Protein AF-A0A2J7VYP9-F1 (afdb_monomer_lite)

Secondary structure (DSSP, 8-state):
-PPPPEEEEEEEE-TT--TT-EEEEEE-HHHHHHHHHHHHTS----TTTTTSS----EEEEE-TTPEEE-SSSSS--EEEEEEEEETTSEEEEEEEETTT--EEEEPPEEHHHHHHHHHHSPTT--EEEETTEEGGGS-TTSHHHHHHHHHHHHHHTSPPPPPPGGGG------------PPP---

Sequence (186 aa):
MSRPARHVVMQVVKRSGGATHHVEFTMDDNFAERLRQLRSLVPPLTALNRQRDLVIDKVRVRLPTAVWRLGGEAEAEVDGSCIVIAAEGFFNCGGKDRKTKEKLVTYTFPIGRLIELHSERPAGETFYIRDGVFTNDEPANSAAGRWVASLHEMEETRPPESPSDFDTLQGVPLRTEQGALPASLN

Structure (mmCIF, N/CA/C/O backbone):
data_AF-A0A2J7VYP9-F1
#
_entry.id   AF-A0A2J7VYP9-F1
#
loop_
_atom_site.group_PDB
_atom_site.id
_atom_site.type_symbol
_atom_site.label_atom_id
_atom_site.label_alt_id
_atom_site.label_comp_id
_atom_site.label_asym_id
_atom_site.label_entity_id
_atom_site.label_seq_id
_atom_site.pdbx_PDB_ins_code
_atom_site.Cartn_x
_atom_site.Cartn_y
_atom_site.Cartn_z
_atom_site.occupancy
_atom_site.B_iso_or_equiv
_atom_site.auth_seq_id
_atom_site.auth_comp_id
_atom_site.auth_asym_id
_atom_site.auth_atom_id
_atom_site.pdbx_PDB_model_num
ATOM 1 N N . MET A 1 1 ? -9.020 18.990 -13.352 1.00 54.50 1 MET A N 1
ATOM 2 C CA . MET A 1 1 ? -8.420 17.882 -14.125 1.00 54.50 1 MET A CA 1
ATOM 3 C C . MET A 1 1 ? -7.879 16.880 -13.121 1.00 54.50 1 MET A C 1
ATOM 5 O O . MET A 1 1 ? -7.176 17.312 -12.216 1.00 54.50 1 MET A O 1
ATOM 9 N N . SER A 1 2 ? -8.275 15.608 -13.206 1.00 65.81 2 SER A N 1
ATOM 10 C CA . SER A 1 2 ? -7.749 14.545 -12.338 1.00 65.81 2 SER A CA 1
ATOM 11 C C . SER A 1 2 ? -6.279 14.298 -12.657 1.00 65.81 2 SER A C 1
ATOM 13 O O . SER A 1 2 ? -5.898 14.313 -13.831 1.00 65.81 2 SER A O 1
ATOM 15 N N . ARG A 1 3 ? -5.447 14.085 -11.637 1.00 74.50 3 ARG A N 1
ATOM 16 C CA . ARG A 1 3 ? -4.042 13.728 -11.867 1.00 74.50 3 ARG A CA 1
ATOM 17 C C . ARG A 1 3 ? -3.954 12.341 -12.529 1.00 74.50 3 ARG A C 1
ATOM 19 O O . ARG A 1 3 ? -4.782 11.485 -12.213 1.00 74.50 3 ARG A O 1
ATOM 26 N N . PRO A 1 4 ? -2.974 12.099 -13.422 1.00 81.25 4 PRO A N 1
ATOM 27 C CA . PRO A 1 4 ? -2.671 10.759 -13.908 1.00 81.25 4 PRO A CA 1
ATOM 28 C C . PRO A 1 4 ? -2.476 9.792 -12.744 1.00 81.25 4 PRO A C 1
ATOM 30 O O . PRO A 1 4 ? -1.840 10.134 -11.741 1.00 81.25 4 PRO A O 1
ATOM 33 N N . ALA A 1 5 ? -3.045 8.602 -12.887 1.00 88.69 5 ALA A N 1
ATOM 34 C CA . ALA A 1 5 ? -2.988 7.591 -11.853 1.00 88.69 5 ALA A CA 1
ATOM 35 C C . ALA A 1 5 ? -1.547 7.087 -11.668 1.00 88.69 5 ALA A C 1
ATOM 37 O O . ALA A 1 5 ? -0.757 7.061 -12.612 1.00 88.69 5 ALA A O 1
ATOM 38 N N . ARG A 1 6 ? -1.197 6.729 -10.436 1.00 93.12 6 ARG A N 1
ATOM 39 C CA . ARG A 1 6 ? 0.137 6.251 -10.062 1.00 93.12 6 ARG A CA 1
ATOM 40 C C . ARG A 1 6 ? 0.098 4.768 -9.771 1.00 93.12 6 ARG A C 1
ATOM 42 O O . ARG A 1 6 ? -0.884 4.282 -9.220 1.00 93.12 6 ARG A O 1
ATOM 49 N N . HIS A 1 7 ? 1.168 4.062 -10.096 1.00 95.44 7 HIS A N 1
ATOM 50 C CA . HIS A 1 7 ? 1.318 2.668 -9.700 1.00 95.44 7 HIS A CA 1
ATOM 51 C C . HIS A 1 7 ? 1.979 2.610 -8.327 1.00 95.44 7 HIS A C 1
ATOM 53 O O . HIS A 1 7 ? 2.945 3.321 -8.075 1.00 95.44 7 HIS A O 1
ATOM 59 N N . VAL A 1 8 ? 1.456 1.791 -7.425 1.00 96.94 8 VAL A N 1
ATOM 60 C CA . VAL A 1 8 ? 2.045 1.537 -6.110 1.00 96.94 8 VAL A CA 1
ATOM 61 C C . VAL A 1 8 ? 2.445 0.075 -6.060 1.00 96.94 8 VAL A C 1
ATOM 63 O O . VAL A 1 8 ? 1.601 -0.794 -6.258 1.00 96.94 8 VAL A O 1
ATOM 66 N N . VAL A 1 9 ? 3.718 -0.183 -5.778 1.00 96.56 9 VAL A N 1
ATOM 67 C CA . VAL A 1 9 ? 4.318 -1.513 -5.699 1.00 96.56 9 VAL A CA 1
ATOM 68 C C . VAL A 1 9 ? 4.810 -1.730 -4.276 1.00 96.56 9 VAL A C 1
ATOM 70 O O . VAL A 1 9 ? 5.746 -1.073 -3.821 1.00 96.56 9 VAL A O 1
ATOM 73 N N . MET A 1 10 ? 4.169 -2.644 -3.550 1.00 96.31 10 MET A N 1
ATOM 74 C CA . MET A 1 10 ? 4.504 -2.936 -2.157 1.00 96.31 10 MET A CA 1
ATOM 75 C C . MET A 1 10 ? 5.050 -4.346 -2.005 1.00 96.31 10 MET A C 1
ATOM 77 O O . MET A 1 10 ? 4.414 -5.310 -2.426 1.00 96.31 10 MET A O 1
ATOM 81 N N . GLN A 1 11 ? 6.184 -4.481 -1.324 1.00 94.69 11 GLN A N 1
ATOM 82 C CA . GLN A 1 11 ? 6.766 -5.779 -1.006 1.00 94.69 11 GLN A CA 1
ATOM 83 C C . GLN A 1 11 ? 5.815 -6.632 -0.154 1.00 94.69 11 GLN A C 1
ATOM 85 O O . GLN A 1 11 ? 5.315 -6.199 0.890 1.00 94.69 11 GLN A O 1
ATOM 90 N N . VAL A 1 12 ? 5.615 -7.877 -0.581 1.00 94.06 12 VAL A N 1
ATOM 91 C CA . VAL A 1 12 ? 4.839 -8.893 0.130 1.00 94.06 12 VAL A CA 1
ATOM 92 C C . VAL A 1 12 ? 5.784 -9.788 0.919 1.00 94.06 12 VAL A C 1
ATOM 94 O O . VAL A 1 12 ? 6.728 -10.366 0.389 1.00 94.06 12 VAL A O 1
ATOM 97 N N . VAL A 1 13 ? 5.489 -9.944 2.203 1.00 87.62 13 VAL A N 1
ATOM 98 C CA . VAL A 1 13 ? 6.203 -10.824 3.119 1.00 87.62 13 VAL A CA 1
ATOM 99 C C . VAL A 1 13 ? 5.536 -12.195 3.099 1.00 87.62 13 VAL A C 1
ATOM 101 O O . VAL A 1 13 ? 4.385 -12.346 3.518 1.00 87.62 13 VAL A O 1
ATOM 104 N N . LYS A 1 14 ? 6.275 -13.203 2.635 1.00 81.06 14 LYS A N 1
ATOM 105 C CA . LYS A 1 14 ? 5.926 -14.623 2.772 1.00 81.06 14 LYS A CA 1
ATOM 106 C C . LYS A 1 14 ? 6.816 -15.279 3.825 1.00 81.06 14 LYS A C 1
ATOM 108 O O . LYS A 1 14 ? 8.000 -14.958 3.926 1.00 81.06 14 LYS A O 1
ATOM 113 N N . ARG A 1 15 ? 6.269 -16.226 4.596 1.00 72.75 15 ARG A N 1
ATOM 114 C CA . ARG A 1 15 ? 7.061 -17.039 5.542 1.00 72.75 15 ARG A CA 1
ATOM 115 C C . ARG A 1 15 ? 8.045 -17.934 4.803 1.00 72.75 15 ARG A C 1
ATOM 117 O O . ARG A 1 15 ? 9.133 -18.183 5.304 1.00 72.75 15 ARG A O 1
ATOM 124 N N . SER A 1 16 ? 7.647 -18.391 3.619 1.00 70.44 16 SER A N 1
ATOM 125 C CA . SER A 1 16 ? 8.482 -19.162 2.698 1.00 70.44 16 SER A CA 1
ATOM 126 C C . SER A 1 16 ? 9.631 -18.345 2.080 1.00 70.44 16 SER A C 1
ATOM 128 O O . SER A 1 16 ? 10.492 -18.914 1.415 1.00 70.44 16 SER A O 1
ATOM 130 N N . GLY A 1 17 ? 9.689 -17.031 2.337 1.00 67.12 17 GLY A N 1
ATOM 131 C CA . GLY A 1 17 ? 10.641 -16.116 1.715 1.00 67.12 17 GLY A CA 1
ATOM 132 C C . GLY A 1 17 ? 10.197 -15.672 0.320 1.00 67.12 17 GLY A C 1
ATOM 133 O O . GLY A 1 17 ? 9.092 -15.971 -0.129 1.00 67.12 17 GLY A O 1
ATOM 134 N N . GLY A 1 18 ? 11.056 -14.907 -0.351 1.00 68.75 18 GLY A N 1
ATOM 135 C CA . GLY A 1 18 ? 10.839 -14.420 -1.715 1.00 68.75 18 GLY A CA 1
ATOM 136 C C . GLY A 1 18 ? 11.101 -12.929 -1.831 1.00 68.75 18 GLY A C 1
ATOM 137 O O . GLY A 1 18 ? 10.289 -12.100 -1.426 1.00 68.75 18 GLY A O 1
ATOM 138 N N . ALA A 1 19 ? 12.270 -12.599 -2.377 1.00 69.56 19 ALA A N 1
ATOM 139 C CA . ALA A 1 19 ? 12.745 -11.225 -2.450 1.00 69.56 19 ALA A CA 1
ATOM 140 C C . ALA A 1 19 ? 11.929 -10.369 -3.428 1.00 69.56 19 ALA A C 1
ATOM 142 O O . ALA A 1 19 ? 11.845 -9.166 -3.231 1.00 69.56 19 ALA A O 1
ATOM 143 N N . THR A 1 20 ? 11.302 -10.970 -4.439 1.00 81.88 20 THR A N 1
ATOM 144 C CA . THR A 1 20 ? 10.585 -10.258 -5.509 1.00 81.88 20 THR A CA 1
ATOM 145 C C . THR A 1 20 ? 9.069 -10.254 -5.333 1.00 81.88 20 THR A C 1
ATOM 147 O O . THR A 1 20 ? 8.366 -9.713 -6.180 1.00 81.88 20 THR A O 1
ATOM 150 N N . HIS A 1 21 ? 8.535 -10.833 -4.252 1.00 91.00 21 HIS A N 1
ATOM 151 C CA . HIS A 1 21 ? 7.092 -10.862 -4.033 1.00 91.00 21 HIS A CA 1
ATOM 152 C C . HIS A 1 21 ? 6.557 -9.466 -3.750 1.00 91.00 21 HIS A C 1
ATOM 154 O O . HIS A 1 21 ? 7.059 -8.763 -2.869 1.00 91.00 21 HIS A O 1
ATOM 160 N N . HIS A 1 22 ? 5.512 -9.076 -4.465 1.00 94.06 22 HIS A N 1
ATOM 161 C CA . HIS A 1 22 ? 4.910 -7.765 -4.303 1.00 94.06 22 HIS A CA 1
ATOM 162 C C . HIS A 1 22 ? 3.437 -7.755 -4.708 1.00 94.06 22 HIS A C 1
ATOM 164 O O . HIS A 1 22 ? 2.915 -8.692 -5.313 1.00 94.06 22 HIS A O 1
ATOM 170 N N . VAL A 1 23 ? 2.760 -6.686 -4.316 1.00 95.75 23 VAL A N 1
ATOM 171 C CA . VAL A 1 23 ? 1.408 -6.357 -4.744 1.00 95.75 23 VAL A CA 1
ATOM 172 C C . VAL A 1 23 ? 1.434 -4.997 -5.420 1.00 95.75 23 VAL A C 1
ATOM 174 O O . VAL A 1 23 ? 2.076 -4.067 -4.929 1.00 95.75 23 VAL A O 1
ATOM 177 N N . GLU A 1 24 ? 0.738 -4.903 -6.542 1.00 95.88 24 GLU A N 1
ATOM 178 C CA . GLU A 1 24 ? 0.603 -3.698 -7.345 1.00 95.88 24 GLU A CA 1
ATOM 179 C C . GLU A 1 24 ? -0.838 -3.206 -7.271 1.00 95.88 24 GLU A C 1
ATOM 181 O O . GLU A 1 24 ? -1.777 -4.001 -7.300 1.00 95.88 24 GLU A O 1
ATOM 186 N N . PHE A 1 25 ? -1.038 -1.897 -7.192 1.00 96.38 25 PHE A N 1
ATOM 187 C CA . PHE A 1 25 ? -2.346 -1.283 -7.394 1.00 96.38 25 PHE A CA 1
ATOM 188 C C . PHE A 1 25 ? -2.189 0.154 -7.873 1.00 96.38 25 PHE A C 1
ATOM 190 O O . PHE A 1 25 ? -1.137 0.774 -7.726 1.00 96.38 25 PHE A O 1
ATOM 197 N N . THR A 1 26 ? -3.259 0.696 -8.437 1.00 95.94 26 THR A N 1
ATOM 198 C CA . THR A 1 26 ? -3.282 2.068 -8.930 1.00 95.94 26 THR A CA 1
ATOM 199 C C . THR A 1 26 ? -3.837 3.025 -7.874 1.00 95.94 26 THR A C 1
ATOM 201 O O . THR A 1 26 ? -4.823 2.726 -7.200 1.00 95.94 26 THR A O 1
ATOM 204 N N . MET A 1 27 ? -3.219 4.196 -7.757 1.00 94.44 27 MET A N 1
ATOM 205 C CA . MET A 1 27 ? -3.616 5.287 -6.879 1.00 94.44 27 MET A CA 1
ATOM 206 C C . MET A 1 27 ? -3.934 6.540 -7.699 1.00 94.44 27 MET A C 1
ATOM 208 O O . MET A 1 27 ? -3.059 7.139 -8.324 1.00 94.44 27 MET A O 1
ATOM 212 N N . ASP A 1 28 ? -5.194 6.957 -7.667 1.00 94.56 28 ASP A N 1
ATOM 213 C CA . ASP A 1 28 ? -5.674 8.232 -8.196 1.00 94.56 28 ASP A CA 1
ATOM 214 C C . ASP A 1 28 ? -6.191 9.138 -7.058 1.00 94.56 28 ASP A C 1
ATOM 216 O O . ASP A 1 28 ? -6.129 8.794 -5.872 1.00 94.56 28 ASP A O 1
ATOM 220 N N . ASP A 1 29 ? -6.703 10.320 -7.409 1.00 95.00 29 ASP A N 1
ATOM 221 C CA . ASP A 1 29 ? -7.232 11.278 -6.428 1.00 95.00 29 ASP A CA 1
ATOM 222 C C . ASP A 1 29 ? -8.433 10.708 -5.644 1.00 95.00 29 ASP A C 1
ATOM 224 O O . ASP A 1 29 ? -8.589 10.981 -4.452 1.00 95.00 29 ASP A O 1
ATOM 228 N N . ASN A 1 30 ? -9.257 9.872 -6.283 1.00 94.75 30 ASN A N 1
ATOM 229 C CA . ASN A 1 30 ? -10.408 9.229 -5.649 1.00 94.75 30 ASN A CA 1
ATOM 230 C C . ASN A 1 30 ? -9.973 8.125 -4.672 1.00 94.75 30 ASN A C 1
ATOM 232 O O . ASN A 1 30 ? -10.542 8.008 -3.588 1.00 94.75 30 ASN A O 1
ATOM 236 N N . PHE A 1 31 ? -8.947 7.346 -5.006 1.00 95.31 31 PHE A N 1
ATOM 237 C CA . PHE A 1 31 ? -8.341 6.371 -4.109 1.00 95.31 31 PHE A CA 1
ATOM 238 C C . PHE A 1 31 ? -7.746 7.066 -2.884 1.00 95.31 31 PHE A C 1
ATOM 240 O O . PHE A 1 31 ? -8.021 6.656 -1.756 1.00 95.31 31 PHE A O 1
ATOM 247 N N . ALA A 1 32 ? -6.984 8.146 -3.091 1.00 95.31 32 ALA A N 1
ATOM 248 C CA . ALA A 1 32 ? -6.399 8.932 -2.008 1.00 95.31 32 ALA A CA 1
ATOM 249 C C . ALA A 1 32 ? -7.477 9.477 -1.057 1.00 95.31 32 ALA A C 1
ATOM 251 O O . ALA A 1 32 ? -7.348 9.364 0.163 1.00 95.31 32 ALA A O 1
ATOM 252 N N . GLU A 1 33 ? -8.567 10.016 -1.606 1.00 95.69 33 GLU A N 1
ATOM 253 C CA . GLU A 1 33 ? -9.677 10.542 -0.814 1.00 95.69 33 GLU A CA 1
ATOM 254 C C . GLU A 1 33 ? -10.429 9.443 -0.055 1.00 95.69 33 GLU A C 1
ATOM 256 O O . GLU A 1 33 ? -10.669 9.571 1.147 1.00 95.69 33 GLU A O 1
ATOM 261 N N . ARG A 1 34 ? -10.715 8.305 -0.698 1.00 94.94 34 ARG A N 1
ATOM 262 C CA . ARG A 1 34 ? -11.295 7.144 -0.004 1.00 94.94 34 ARG A CA 1
ATOM 263 C C . ARG A 1 34 ? -10.394 6.657 1.121 1.00 94.94 34 ARG A C 1
ATOM 265 O O . ARG A 1 34 ? -10.896 6.310 2.185 1.00 94.94 34 ARG A O 1
ATOM 272 N N . LEU A 1 35 ? -9.077 6.655 0.928 1.00 94.69 35 LEU A N 1
ATOM 273 C CA . LEU A 1 35 ? -8.139 6.247 1.968 1.00 94.69 35 LEU A CA 1
ATOM 274 C C . LEU A 1 35 ? -8.171 7.207 3.172 1.00 94.69 35 LEU A C 1
ATOM 276 O O . LEU A 1 35 ? -8.144 6.736 4.310 1.00 94.69 35 LEU A O 1
ATOM 280 N N . ARG A 1 36 ? -8.325 8.526 2.954 1.00 94.50 36 ARG A N 1
ATOM 281 C CA . ARG A 1 36 ? -8.561 9.507 4.038 1.00 94.50 36 ARG A CA 1
ATOM 282 C C . ARG A 1 36 ? -9.863 9.236 4.785 1.00 94.50 36 ARG A C 1
ATOM 284 O O . ARG A 1 36 ? -9.871 9.230 6.015 1.00 94.50 36 ARG A O 1
ATOM 291 N N . GLN A 1 37 ? -10.947 8.988 4.055 1.00 93.94 37 GLN A N 1
ATOM 292 C CA . GLN A 1 37 ? -12.257 8.696 4.641 1.00 93.94 37 GLN A CA 1
ATOM 293 C C . GLN A 1 37 ? -12.224 7.409 5.464 1.00 93.94 37 GLN A C 1
ATOM 295 O O . GLN A 1 37 ? -12.682 7.379 6.598 1.00 93.94 37 GLN A O 1
ATOM 300 N N . LEU A 1 38 ? -11.619 6.344 4.942 1.00 93.69 38 LEU A N 1
ATOM 301 C CA . LEU A 1 38 ? -11.482 5.091 5.678 1.00 93.69 38 LEU A CA 1
ATOM 302 C C . LEU A 1 38 ? -10.582 5.246 6.911 1.00 93.69 38 LEU A C 1
ATOM 304 O O . LEU A 1 38 ? -10.851 4.646 7.949 1.00 93.69 38 LEU A O 1
ATOM 308 N N . ARG A 1 39 ? -9.538 6.078 6.825 1.00 92.44 39 ARG A N 1
ATOM 309 C CA . ARG A 1 39 ? -8.683 6.414 7.967 1.00 92.44 39 ARG A CA 1
ATOM 310 C C . ARG A 1 39 ? -9.456 7.118 9.083 1.00 92.44 39 ARG A C 1
ATOM 312 O O . ARG A 1 39 ? -9.182 6.835 10.250 1.00 92.44 39 ARG A O 1
ATOM 319 N N . SER A 1 40 ? -10.408 7.994 8.760 1.00 90.88 40 SER A N 1
ATOM 320 C CA . SER A 1 40 ? -11.201 8.704 9.774 1.00 90.88 40 SER A CA 1
ATOM 321 C C . SER A 1 40 ? -12.168 7.791 10.539 1.00 90.88 40 SER A C 1
ATOM 323 O O . SER A 1 40 ? -12.520 8.107 11.674 1.00 90.88 40 SER A O 1
ATOM 325 N N . LEU A 1 41 ? -12.526 6.626 9.980 1.00 90.62 41 LEU A N 1
ATOM 326 C CA . LEU A 1 41 ? -13.333 5.604 10.664 1.00 90.62 41 LEU A CA 1
ATOM 327 C C . LEU A 1 41 ? -12.592 4.912 11.816 1.00 90.62 41 LEU A C 1
ATOM 329 O O . LEU A 1 41 ? -13.228 4.280 12.657 1.00 90.62 41 LEU A O 1
ATOM 333 N N . VAL A 1 42 ? -11.261 5.004 11.846 1.00 88.88 42 VAL A N 1
ATOM 334 C CA . VAL A 1 42 ? -10.417 4.348 12.846 1.00 88.88 42 VAL A CA 1
ATOM 335 C C . VAL A 1 42 ? -9.790 5.425 13.734 1.00 88.88 42 VAL A C 1
ATOM 337 O O . VAL A 1 42 ? -8.703 5.913 13.425 1.00 88.88 42 VAL A O 1
ATOM 340 N N . PRO A 1 43 ? -10.462 5.882 14.803 1.00 80.62 43 PRO A N 1
ATOM 341 C CA . PRO A 1 43 ? -9.957 6.983 15.613 1.00 80.62 43 PRO A CA 1
ATOM 342 C C . PRO A 1 43 ? -8.642 6.596 16.312 1.00 80.62 43 PRO A C 1
ATOM 344 O O . PRO A 1 43 ? -8.491 5.452 16.746 1.00 80.62 43 PRO A O 1
ATOM 347 N N . PRO A 1 44 ? -7.689 7.532 16.484 1.00 79.38 44 PRO A N 1
ATOM 348 C CA . PRO A 1 44 ? -6.497 7.274 17.280 1.00 79.38 44 PRO A CA 1
ATOM 349 C C . PRO A 1 44 ? -6.859 6.848 18.710 1.00 79.38 44 PRO A C 1
ATOM 351 O O . PRO A 1 44 ? -7.726 7.450 19.358 1.00 79.38 44 PRO A O 1
ATOM 354 N N . LEU A 1 45 ? -6.158 5.833 19.219 1.00 74.62 45 LEU A N 1
ATOM 355 C CA . LEU A 1 45 ? -6.328 5.304 20.576 1.00 74.62 45 LEU A CA 1
ATOM 356 C C . LEU A 1 45 ? -5.633 6.199 21.614 1.00 74.62 45 LEU A C 1
ATOM 358 O O . LEU A 1 45 ? -4.641 5.822 22.247 1.00 74.62 45 LEU A O 1
ATOM 362 N N . THR A 1 46 ? -6.163 7.409 21.783 1.00 75.81 46 THR A N 1
ATOM 363 C CA . THR A 1 46 ? -5.758 8.346 22.839 1.00 75.81 46 THR A CA 1
ATOM 364 C C . THR A 1 46 ? -6.276 7.892 24.207 1.00 75.81 46 THR A C 1
ATOM 366 O O . THR A 1 46 ? -7.175 7.053 24.296 1.00 75.81 46 THR A O 1
ATOM 369 N N . ALA A 1 47 ? -5.747 8.471 25.292 1.00 70.25 47 ALA A N 1
ATOM 370 C CA . ALA A 1 47 ? -6.214 8.193 26.657 1.00 70.25 47 ALA A CA 1
ATOM 371 C C . ALA A 1 47 ? -7.741 8.361 26.820 1.00 70.25 47 ALA A C 1
ATOM 373 O O . ALA A 1 47 ? -8.357 7.611 27.570 1.00 70.25 47 ALA A O 1
ATOM 374 N N . LEU A 1 48 ? -8.349 9.278 26.056 1.00 66.44 48 LEU A N 1
ATOM 375 C CA . LEU A 1 48 ? -9.789 9.548 26.052 1.00 66.44 48 LEU A CA 1
ATOM 376 C C . LEU A 1 48 ? -10.616 8.415 25.411 1.00 66.44 48 LEU A C 1
ATOM 378 O O . LEU A 1 48 ? -11.721 8.122 25.853 1.00 66.44 48 LEU A O 1
ATOM 382 N N . ASN A 1 49 ? -10.086 7.769 24.367 1.00 69.31 49 ASN A N 1
ATOM 383 C CA . ASN A 1 49 ? -10.796 6.716 23.635 1.00 69.31 49 ASN A CA 1
ATOM 384 C C . ASN A 1 49 ? -10.497 5.310 24.170 1.00 69.31 49 ASN A C 1
ATOM 386 O O . ASN A 1 49 ? -11.300 4.411 23.953 1.00 69.31 49 ASN A O 1
ATOM 390 N N . ARG A 1 50 ? -9.393 5.113 24.906 1.00 66.94 50 ARG A N 1
ATOM 391 C CA . ARG A 1 50 ? -9.072 3.827 25.558 1.00 66.94 50 ARG A CA 1
ATOM 392 C C . ARG A 1 50 ? -10.074 3.416 26.640 1.00 66.94 50 ARG A C 1
ATOM 394 O O . ARG A 1 50 ? -10.123 2.245 26.983 1.00 66.94 50 ARG A O 1
ATOM 401 N N . GLN A 1 51 ? -10.833 4.369 27.183 1.00 71.50 51 GLN A N 1
ATOM 402 C CA . GLN A 1 51 ? -11.849 4.132 28.215 1.00 71.50 51 GLN A CA 1
ATOM 403 C C . GLN A 1 51 ? -13.244 3.847 27.639 1.00 71.50 51 GLN A C 1
ATOM 405 O O . GLN A 1 51 ? -14.181 3.642 28.402 1.00 71.50 51 GLN A O 1
ATOM 410 N N . ARG A 1 52 ? -13.410 3.871 26.310 1.00 76.94 52 ARG A N 1
ATOM 411 C CA . ARG A 1 52 ? -14.682 3.511 25.675 1.00 76.94 52 ARG A CA 1
ATOM 412 C C . ARG A 1 52 ? -14.827 1.994 25.634 1.00 76.94 52 ARG A C 1
ATOM 414 O O . ARG A 1 52 ? -13.879 1.304 25.277 1.00 76.94 52 ARG A O 1
ATOM 421 N N . ASP A 1 53 ? -16.036 1.507 25.896 1.00 77.56 53 ASP A N 1
ATOM 422 C CA . ASP A 1 53 ? -16.337 0.069 25.898 1.00 77.56 53 ASP A CA 1
ATOM 423 C C . ASP A 1 53 ? -16.126 -0.590 24.525 1.00 77.56 53 ASP A C 1
ATOM 425 O O . ASP A 1 53 ? -15.772 -1.764 24.445 1.00 77.56 53 ASP A O 1
ATOM 429 N N . LEU A 1 54 ? -16.329 0.163 23.433 1.00 83.19 54 LEU A N 1
ATOM 430 C CA . LEU A 1 54 ? -16.175 -0.308 22.055 1.00 83.19 54 LEU A CA 1
ATOM 431 C C . LEU A 1 54 ? -15.493 0.753 21.180 1.00 83.19 54 LEU A C 1
ATOM 433 O O . LEU A 1 54 ? -15.939 1.901 21.107 1.00 83.19 54 LEU A O 1
ATOM 437 N N . VAL A 1 55 ? -14.431 0.353 20.474 1.00 83.88 55 VAL A N 1
ATOM 438 C CA . VAL A 1 55 ? -13.692 1.192 19.515 1.00 83.88 55 VAL A CA 1
ATOM 439 C C . VAL A 1 55 ? -13.334 0.373 18.276 1.00 83.88 55 VAL A C 1
ATOM 441 O O . VAL A 1 55 ? -12.974 -0.799 18.371 1.00 83.88 55 VAL A O 1
ATOM 444 N N . ILE A 1 56 ? -13.409 1.002 17.101 1.00 86.31 56 ILE A N 1
ATOM 445 C CA . ILE A 1 56 ? -12.897 0.427 15.855 1.00 86.31 56 ILE A CA 1
ATOM 446 C C . ILE A 1 56 ? -11.370 0.560 15.863 1.00 86.31 56 ILE A C 1
ATOM 448 O O . ILE A 1 56 ? -10.847 1.655 15.675 1.00 86.31 56 ILE A O 1
ATOM 452 N N . ASP A 1 57 ? -10.660 -0.548 16.083 1.00 85.12 57 ASP A N 1
ATOM 453 C CA . ASP A 1 57 ? -9.186 -0.591 16.053 1.00 85.12 57 ASP A CA 1
ATOM 454 C C . ASP A 1 57 ? -8.632 -0.707 14.625 1.00 85.12 57 ASP A C 1
ATOM 456 O O . ASP A 1 57 ? -7.589 -0.139 14.286 1.00 85.12 57 ASP A O 1
ATOM 460 N N . LYS A 1 58 ? -9.339 -1.457 13.767 1.00 91.00 58 LYS A N 1
ATOM 461 C CA . LYS A 1 58 ? -8.947 -1.703 12.377 1.00 91.00 58 LYS A CA 1
ATOM 462 C C . LYS A 1 58 ? -10.152 -1.797 11.461 1.00 91.00 58 LYS A C 1
ATOM 464 O O . LYS A 1 58 ? -11.186 -2.348 11.832 1.00 91.00 58 LYS A O 1
ATOM 469 N N . VAL A 1 59 ? -9.974 -1.342 10.226 1.00 94.62 59 VAL A N 1
ATOM 470 C CA . VAL A 1 59 ? -10.938 -1.524 9.136 1.00 94.62 59 VAL A CA 1
ATOM 471 C C . VAL A 1 59 ? -10.265 -2.303 8.017 1.00 94.62 59 VAL A C 1
ATOM 473 O O . VAL A 1 59 ? -9.150 -1.985 7.609 1.00 94.62 59 VAL A O 1
ATOM 476 N N . ARG A 1 60 ? -10.946 -3.336 7.518 1.00 95.62 60 ARG A N 1
ATOM 477 C CA . ARG A 1 60 ? -10.511 -4.128 6.365 1.00 95.62 60 ARG A CA 1
ATOM 478 C C . ARG A 1 60 ? -11.417 -3.823 5.181 1.00 95.62 60 ARG A C 1
ATOM 480 O O . ARG A 1 60 ? -12.626 -4.016 5.271 1.00 95.62 60 ARG A O 1
ATOM 487 N N . VAL A 1 61 ? -10.828 -3.403 4.068 1.00 96.31 61 VAL A N 1
ATOM 488 C CA . VAL A 1 61 ? -11.550 -3.016 2.848 1.00 96.31 61 VAL A CA 1
ATOM 489 C C . VAL A 1 61 ? -11.041 -3.834 1.679 1.00 96.31 61 VAL A C 1
ATOM 491 O O . VAL A 1 61 ? -9.843 -4.071 1.568 1.00 96.31 61 VAL A O 1
ATOM 494 N N . ARG A 1 62 ? -11.939 -4.289 0.805 1.00 96.25 62 ARG A N 1
ATOM 495 C CA . ARG A 1 62 ? -11.553 -5.056 -0.384 1.00 96.25 62 ARG A CA 1
ATOM 496 C C . ARG A 1 62 ? -10.696 -4.202 -1.318 1.00 96.25 62 ARG A C 1
ATOM 498 O O . ARG A 1 62 ? -11.032 -3.049 -1.571 1.00 96.25 62 ARG A O 1
ATOM 505 N N . LEU A 1 63 ? -9.647 -4.808 -1.864 1.00 95.44 63 LEU A N 1
ATOM 506 C CA . LEU A 1 63 ? -8.779 -4.216 -2.878 1.00 95.44 63 LEU A CA 1
ATOM 507 C C . LEU A 1 63 ? -8.851 -5.085 -4.144 1.00 95.44 63 LEU A C 1
ATOM 509 O O . LEU A 1 63 ? -7.984 -5.933 -4.358 1.00 95.44 63 LEU A O 1
ATOM 513 N N . PRO A 1 64 ? -9.940 -4.968 -4.926 1.00 89.19 64 PRO A N 1
ATOM 514 C CA . PRO A 1 64 ? -10.192 -5.855 -6.061 1.00 89.19 64 PRO A CA 1
ATOM 515 C C . PRO A 1 64 ? -9.250 -5.610 -7.243 1.00 89.19 64 PRO A C 1
ATOM 517 O O . PRO A 1 64 ? -9.067 -6.508 -8.046 1.00 89.19 64 PRO A O 1
ATOM 520 N N . THR A 1 65 ? -8.659 -4.420 -7.345 1.00 89.75 65 THR A N 1
ATOM 521 C CA . THR A 1 65 ? -7.754 -4.024 -8.435 1.00 89.75 65 THR A CA 1
ATOM 522 C C . THR A 1 65 ? -6.289 -4.359 -8.156 1.00 89.75 65 THR A C 1
ATOM 524 O O . THR A 1 65 ? -5.419 -3.900 -8.887 1.00 89.75 65 THR A O 1
ATOM 527 N N . ALA A 1 66 ? -5.996 -5.062 -7.058 1.00 94.94 66 ALA A N 1
ATOM 528 C CA . ALA A 1 66 ? -4.626 -5.413 -6.721 1.00 94.94 66 ALA A CA 1
ATOM 529 C C . ALA A 1 66 ? -4.158 -6.639 -7.495 1.00 94.94 66 ALA A C 1
ATOM 531 O O . ALA A 1 66 ? -4.787 -7.693 -7.408 1.00 94.94 66 ALA A O 1
ATOM 532 N N . VAL A 1 67 ? -3.006 -6.502 -8.140 1.00 94.75 67 VAL A N 1
ATOM 533 C CA . VAL A 1 67 ? -2.296 -7.586 -8.817 1.00 94.75 67 VAL A CA 1
ATOM 534 C C . VAL A 1 67 ? -1.232 -8.110 -7.864 1.00 94.75 67 VAL A C 1
ATOM 536 O O . VAL A 1 67 ? -0.378 -7.359 -7.395 1.00 94.75 67 VAL A O 1
ATOM 539 N N . TRP A 1 68 ? -1.288 -9.396 -7.533 1.00 93.81 68 TRP A N 1
ATOM 540 C CA . TRP A 1 68 ? -0.338 -10.027 -6.617 1.00 93.81 68 TRP A CA 1
ATOM 541 C C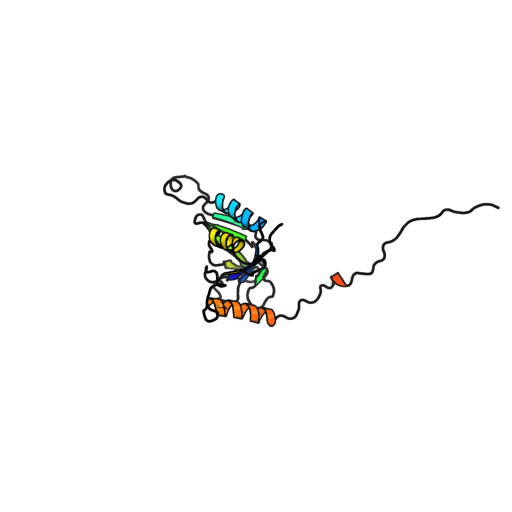 . TRP A 1 68 ? 0.683 -10.833 -7.412 1.00 93.81 68 TRP A C 1
ATOM 543 O O . TRP A 1 68 ? 0.316 -11.781 -8.099 1.00 93.81 68 TRP A O 1
ATOM 553 N N . ARG A 1 69 ? 1.972 -10.506 -7.292 1.00 91.31 69 ARG A N 1
ATOM 554 C CA . ARG A 1 69 ? 3.059 -11.224 -7.971 1.00 91.31 69 ARG A CA 1
ATOM 555 C C . ARG A 1 69 ? 3.901 -11.970 -6.949 1.00 91.31 69 ARG A C 1
ATOM 557 O O . ARG A 1 69 ? 4.562 -11.364 -6.107 1.00 91.31 69 ARG A O 1
ATOM 564 N N . LEU A 1 70 ? 3.853 -13.302 -6.994 1.00 87.12 70 LEU A N 1
ATOM 565 C CA . LEU A 1 70 ? 4.388 -14.178 -5.942 1.00 87.12 70 LEU A CA 1
ATOM 566 C C . LEU A 1 70 ? 5.479 -15.144 -6.432 1.00 87.12 70 LEU A C 1
ATOM 568 O O . LEU A 1 70 ? 5.564 -16.254 -5.915 1.00 87.12 70 LEU A O 1
ATOM 572 N N . GLY A 1 71 ? 6.313 -14.703 -7.383 1.00 70.88 71 GLY A N 1
ATOM 573 C CA . GLY A 1 71 ? 7.472 -15.453 -7.876 1.00 70.88 71 GLY A CA 1
ATOM 574 C C . GLY A 1 71 ? 7.074 -16.656 -8.739 1.00 70.88 71 GLY A C 1
ATOM 575 O O . GLY A 1 71 ? 6.553 -17.647 -8.240 1.00 70.88 71 GLY A O 1
ATOM 576 N N . GLY A 1 72 ? 7.334 -16.581 -10.047 1.00 64.00 72 GLY A N 1
ATOM 577 C CA . GLY A 1 72 ? 7.091 -17.678 -10.997 1.00 64.00 72 GLY A CA 1
ATOM 578 C C . GLY A 1 72 ? 5.723 -17.685 -11.698 1.00 64.00 72 GLY A C 1
ATOM 579 O O . GLY A 1 72 ? 5.567 -18.412 -12.671 1.00 64.00 72 GLY A O 1
ATOM 580 N N . GLU A 1 73 ? 4.763 -16.857 -11.276 1.00 61.66 73 GLU A N 1
ATOM 581 C CA . GLU A 1 73 ? 3.472 -16.652 -11.958 1.00 61.66 73 GLU A CA 1
ATOM 582 C C . GLU A 1 73 ? 3.276 -15.151 -12.253 1.00 61.66 73 GLU A C 1
ATOM 584 O O . GLU A 1 73 ? 3.669 -14.304 -11.444 1.00 61.66 73 GLU A O 1
ATOM 589 N N . ALA A 1 74 ? 2.699 -14.818 -13.418 1.00 65.81 74 ALA A N 1
ATOM 590 C CA . ALA A 1 74 ? 2.475 -13.430 -13.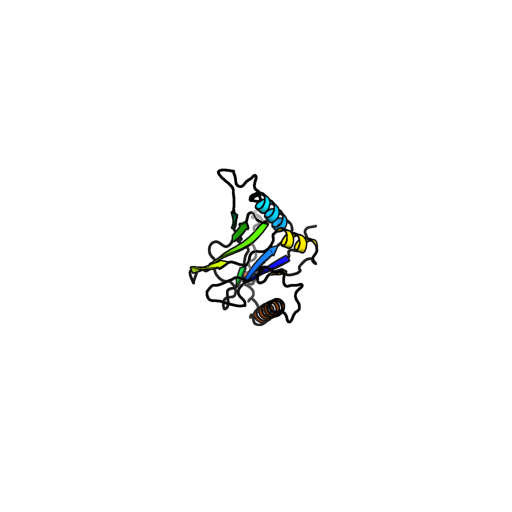841 1.00 65.81 74 ALA A CA 1
ATOM 591 C C . ALA A 1 74 ? 1.503 -12.698 -12.900 1.00 65.81 74 ALA A C 1
ATOM 593 O O . ALA A 1 74 ? 1.742 -11.543 -12.548 1.00 65.81 74 ALA A O 1
ATOM 594 N N . GLU A 1 75 ? 0.466 -13.398 -12.439 1.00 80.00 75 GLU A N 1
ATOM 595 C CA . GLU A 1 75 ? -0.499 -12.939 -11.445 1.00 80.00 75 GLU A CA 1
ATOM 596 C C . GLU A 1 75 ? -0.963 -14.141 -10.616 1.00 80.00 75 GLU A C 1
ATOM 598 O O . GLU A 1 75 ? -1.423 -15.146 -11.155 1.00 80.00 75 GLU A O 1
ATOM 603 N N . ALA A 1 76 ? -0.806 -14.057 -9.297 1.00 80.38 76 ALA A N 1
ATOM 604 C CA . ALA A 1 76 ? -1.231 -15.098 -8.379 1.00 80.38 76 ALA A CA 1
ATOM 605 C C . ALA A 1 76 ? -2.713 -14.936 -8.031 1.00 80.38 76 ALA A C 1
ATOM 607 O O . ALA A 1 76 ? -3.179 -13.845 -7.693 1.00 80.38 76 ALA A O 1
ATOM 608 N N . GLU A 1 77 ? -3.445 -16.048 -7.998 1.00 88.50 77 GLU A N 1
ATOM 609 C CA . GLU A 1 77 ? -4.821 -16.040 -7.511 1.00 88.50 77 GLU A CA 1
ATOM 610 C C . GLU A 1 77 ? -4.854 -15.823 -5.991 1.00 88.50 77 GLU A C 1
ATOM 612 O O . GLU A 1 77 ? -4.457 -16.688 -5.201 1.00 88.50 77 GLU A O 1
ATOM 617 N N . VAL A 1 78 ? -5.356 -14.661 -5.566 1.00 91.94 78 VAL A N 1
ATOM 618 C CA . VAL A 1 78 ? -5.418 -14.273 -4.152 1.00 91.94 78 VAL A CA 1
ATOM 619 C C . VAL A 1 78 ? -6.857 -14.093 -3.686 1.00 91.94 78 VAL A C 1
ATOM 621 O O . VAL A 1 78 ? -7.594 -13.214 -4.133 1.00 91.94 78 VAL A O 1
ATOM 624 N N . ASP A 1 79 ? -7.244 -14.892 -2.697 1.00 93.12 79 ASP A N 1
ATOM 625 C CA . ASP A 1 79 ? -8.537 -14.783 -2.040 1.00 93.12 79 ASP A CA 1
ATOM 626 C C . ASP A 1 79 ? -8.525 -13.657 -0.997 1.00 93.12 79 ASP A C 1
ATOM 628 O O . ASP A 1 79 ? -7.630 -13.543 -0.152 1.00 93.12 79 ASP A O 1
ATOM 632 N N . GLY A 1 80 ? -9.575 -12.832 -1.015 1.00 93.06 80 GLY A N 1
ATOM 633 C CA . GLY A 1 80 ? -9.793 -11.806 0.005 1.00 93.06 80 GLY A CA 1
ATOM 634 C C . GLY A 1 80 ? -8.763 -10.671 0.003 1.00 93.06 80 GLY A C 1
ATOM 635 O O . GLY A 1 80 ? -8.487 -10.129 1.079 1.00 93.06 80 GLY A O 1
ATOM 636 N N . SER A 1 81 ? -8.224 -10.321 -1.174 1.00 96.69 81 SER A N 1
ATOM 637 C CA . SER A 1 81 ? -7.363 -9.147 -1.380 1.00 96.69 81 SER A CA 1
ATOM 638 C C . SER A 1 81 ? -7.972 -7.892 -0.744 1.00 96.69 81 SER A C 1
ATOM 640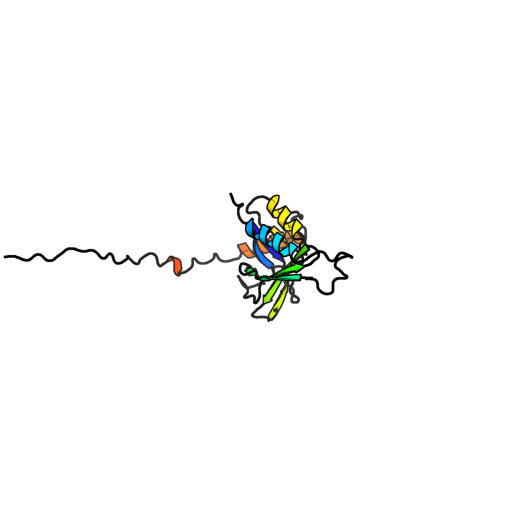 O O . SER A 1 81 ? -9.149 -7.565 -0.956 1.00 96.69 81 SER A O 1
ATOM 642 N N . CYS A 1 82 ? -7.194 -7.214 0.095 1.00 97.44 82 CYS A N 1
ATOM 643 C CA . CYS A 1 82 ? -7.676 -6.122 0.927 1.00 97.44 82 CYS A CA 1
ATOM 644 C C . CYS A 1 82 ? -6.580 -5.141 1.341 1.00 97.44 82 CYS A C 1
ATOM 646 O O . CYS A 1 82 ? -5.398 -5.479 1.357 1.00 97.44 82 CYS A O 1
ATOM 648 N N . ILE A 1 83 ? -7.022 -3.962 1.774 1.00 96.88 83 ILE A N 1
ATOM 649 C CA . ILE A 1 83 ? -6.255 -3.027 2.593 1.00 96.88 83 ILE A CA 1
ATOM 650 C C . ILE A 1 83 ? -6.772 -3.125 4.025 1.00 96.88 83 ILE A C 1
ATOM 652 O O . ILE A 1 83 ? -7.983 -3.130 4.263 1.00 96.88 83 ILE A O 1
ATOM 656 N N . VAL A 1 84 ? -5.854 -3.203 4.980 1.00 96.38 84 VAL A N 1
ATOM 657 C CA . VAL A 1 84 ? -6.144 -3.104 6.411 1.00 96.38 84 VAL A CA 1
ATOM 658 C C . VAL A 1 84 ? -5.623 -1.765 6.902 1.00 96.38 84 VAL A C 1
ATOM 660 O O . VAL A 1 84 ? -4.450 -1.469 6.709 1.00 96.38 84 VAL A O 1
ATOM 663 N N . ILE A 1 85 ? -6.485 -0.972 7.532 1.00 95.19 85 ILE A N 1
ATOM 664 C CA . ILE A 1 85 ? -6.170 0.345 8.094 1.00 95.19 85 ILE A CA 1
ATOM 665 C C . ILE A 1 85 ? -6.210 0.233 9.609 1.00 95.19 85 ILE A C 1
ATOM 667 O O . ILE A 1 85 ? -7.204 -0.247 10.153 1.00 95.19 85 ILE A O 1
ATOM 671 N N . ALA A 1 86 ? -5.145 0.671 10.275 1.00 89.19 86 ALA A N 1
ATOM 672 C CA . ALA A 1 86 ? -5.022 0.626 11.728 1.00 89.19 86 ALA A CA 1
ATOM 673 C C . ALA A 1 86 ? -5.176 2.009 12.374 1.00 89.19 86 ALA A C 1
ATOM 675 O O . ALA A 1 86 ? -4.942 3.040 11.736 1.00 89.19 86 ALA A O 1
ATOM 676 N N . ALA A 1 87 ? -5.522 2.023 13.666 1.00 78.56 87 ALA A N 1
ATOM 677 C CA . ALA A 1 87 ? -5.776 3.237 14.448 1.00 78.56 87 ALA A CA 1
ATOM 678 C C . ALA A 1 87 ? -4.599 4.222 14.496 1.00 78.56 87 ALA A C 1
ATOM 680 O O . ALA A 1 87 ? -4.797 5.422 14.695 1.00 78.56 87 ALA A O 1
ATOM 681 N N . GLU A 1 88 ? -3.386 3.743 14.246 1.00 83.69 88 GLU A N 1
ATOM 682 C CA . GLU A 1 88 ? -2.154 4.533 14.215 1.00 83.69 88 GLU A CA 1
ATOM 683 C C . GLU A 1 88 ? -1.924 5.257 12.875 1.00 83.69 88 GLU A C 1
ATOM 685 O O . GLU A 1 88 ? -1.012 6.063 12.749 1.00 83.69 88 GLU A O 1
ATOM 690 N N . GLY A 1 89 ? -2.784 5.042 11.875 1.00 90.00 89 GLY A N 1
ATOM 691 C CA . GLY A 1 89 ? -2.699 5.729 10.582 1.00 90.00 89 GLY A CA 1
ATOM 692 C C . GLY A 1 89 ? -1.790 5.072 9.568 1.00 90.00 89 GLY A C 1
ATOM 693 O O . GLY A 1 89 ? -1.397 5.695 8.582 1.00 90.00 89 GLY A O 1
ATOM 694 N N . PHE A 1 90 ? -1.530 3.793 9.786 1.00 94.12 90 PHE A N 1
ATOM 695 C CA . PHE A 1 90 ? -0.850 2.928 8.848 1.00 94.12 90 PHE A CA 1
ATOM 696 C C . PHE A 1 90 ? -1.853 2.063 8.098 1.00 94.12 90 PHE A C 1
ATOM 698 O O . PHE A 1 90 ? -2.947 1.768 8.596 1.00 94.12 90 PHE A O 1
ATOM 705 N N . PHE A 1 91 ? -1.443 1.615 6.920 1.00 96.12 91 PHE A N 1
ATOM 706 C CA . PHE A 1 91 ? -2.124 0.557 6.201 1.00 96.12 91 PHE A CA 1
ATOM 707 C C . PHE A 1 91 ? -1.151 -0.539 5.782 1.00 96.12 91 PHE A C 1
ATOM 709 O O . PHE A 1 91 ? 0.049 -0.306 5.657 1.00 96.12 91 PHE A O 1
ATOM 716 N N . ASN A 1 92 ? -1.676 -1.729 5.529 1.00 96.25 92 ASN A N 1
ATOM 717 C CA . ASN A 1 92 ? -0.973 -2.782 4.810 1.00 96.25 92 ASN A CA 1
ATOM 718 C C . ASN A 1 92 ? -1.935 -3.453 3.828 1.00 96.25 92 ASN A C 1
ATOM 720 O O . ASN A 1 92 ? -3.151 -3.462 4.047 1.00 96.25 92 ASN A O 1
ATOM 724 N N . CYS A 1 93 ? -1.396 -4.072 2.784 1.00 97.31 93 CYS A N 1
ATOM 725 C CA . CYS A 1 93 ? -2.173 -4.964 1.935 1.00 97.31 93 CYS A CA 1
ATOM 726 C C . CYS A 1 93 ? -2.172 -6.373 2.533 1.00 97.31 93 CYS A C 1
ATOM 728 O O . CYS A 1 93 ? -1.224 -6.782 3.214 1.00 97.31 93 CYS A O 1
ATOM 730 N N . GLY A 1 94 ? -3.253 -7.115 2.315 1.00 95.69 94 GLY A N 1
ATOM 731 C CA . GLY A 1 94 ? -3.394 -8.480 2.804 1.00 95.69 94 GLY A CA 1
ATOM 732 C C . GLY A 1 94 ? -4.232 -9.352 1.882 1.00 95.69 94 GLY A C 1
ATOM 733 O O . GLY A 1 94 ? -5.152 -8.876 1.221 1.00 95.69 94 GLY A O 1
ATOM 734 N N . GLY A 1 95 ? -3.944 -10.646 1.887 1.00 94.81 95 GLY A N 1
ATOM 735 C CA . GLY A 1 95 ? -4.657 -11.637 1.092 1.00 94.81 95 GLY A CA 1
ATOM 736 C C . GLY A 1 95 ? -4.306 -13.055 1.521 1.00 94.81 95 GLY A C 1
ATOM 737 O O . GLY A 1 95 ? -3.547 -13.267 2.473 1.00 94.81 95 GLY A O 1
ATOM 738 N N . LYS A 1 96 ? -4.874 -14.039 0.832 1.00 93.81 96 LYS A N 1
ATOM 739 C CA . LYS A 1 96 ? -4.522 -15.447 0.991 1.00 93.81 96 LYS A CA 1
ATOM 740 C C . LYS A 1 96 ? -4.255 -16.051 -0.379 1.00 93.81 96 LYS A C 1
ATOM 742 O O . LYS A 1 96 ? -5.137 -16.033 -1.227 1.00 93.81 96 LYS A O 1
ATOM 747 N N . ASP A 1 97 ? -3.059 -16.585 -0.576 1.00 91.44 97 ASP A N 1
ATOM 748 C CA . ASP A 1 97 ? -2.696 -17.322 -1.786 1.00 91.44 97 ASP A CA 1
ATOM 749 C C . ASP A 1 97 ? -3.645 -18.520 -1.939 1.00 91.44 97 ASP A C 1
ATOM 751 O O . ASP A 1 97 ? -3.783 -19.338 -1.023 1.00 91.44 97 ASP A O 1
ATOM 755 N N . ARG A 1 98 ? -4.368 -18.607 -3.058 1.00 91.19 98 ARG A N 1
ATOM 756 C CA . ARG A 1 98 ? -5.399 -19.634 -3.239 1.00 91.19 98 ARG A CA 1
ATOM 757 C C . ARG A 1 98 ? -4.795 -21.028 -3.363 1.00 91.19 98 ARG A C 1
ATOM 759 O O . ARG A 1 98 ? -5.416 -21.985 -2.890 1.00 91.19 98 ARG A O 1
ATOM 766 N N . LYS A 1 99 ? -3.610 -21.152 -3.957 1.00 88.56 99 LYS A N 1
ATOM 767 C CA . LYS A 1 99 ? -2.941 -22.427 -4.236 1.00 88.56 99 LYS A CA 1
ATOM 768 C C . LYS A 1 99 ? -2.257 -22.960 -2.988 1.00 88.56 99 LYS A C 1
ATOM 770 O O . LYS A 1 99 ? -2.539 -24.071 -2.552 1.00 88.56 99 LYS A O 1
ATOM 775 N N . THR A 1 100 ? -1.410 -22.141 -2.371 1.00 88.44 100 THR A N 1
ATOM 776 C CA . THR A 1 100 ? -0.617 -22.554 -1.202 1.00 88.44 100 THR A CA 1
ATOM 777 C C . THR A 1 100 ? -1.369 -22.391 0.117 1.00 88.44 100 THR A C 1
ATOM 779 O O . THR A 1 100 ? -0.951 -22.926 1.141 1.00 88.44 100 THR A O 1
ATOM 782 N N . LYS A 1 101 ? -2.482 -21.644 0.112 1.00 90.50 101 LYS A N 1
ATOM 783 C CA . LYS A 1 101 ? -3.225 -21.218 1.309 1.00 90.50 101 LYS A CA 1
ATOM 784 C C . LYS A 1 101 ? -2.400 -20.341 2.263 1.00 90.50 101 LYS A C 1
ATOM 786 O O . LYS A 1 101 ? -2.871 -20.068 3.371 1.00 90.50 101 LYS A O 1
ATOM 791 N N . GLU A 1 102 ? -1.227 -19.863 1.844 1.00 90.25 102 GLU A N 1
ATOM 792 C CA . GLU A 1 102 ? -0.360 -18.989 2.633 1.00 90.25 102 GLU A CA 1
ATOM 793 C C . GLU A 1 102 ? -0.985 -17.594 2.805 1.00 90.25 102 GLU A C 1
ATOM 795 O O . GLU A 1 102 ? -1.620 -17.045 1.901 1.00 90.25 102 GLU A O 1
ATOM 800 N N . LYS A 1 103 ? -0.814 -17.004 3.995 1.00 91.94 103 LYS A N 1
ATOM 801 C CA . LYS A 1 103 ? -1.219 -15.620 4.254 1.00 91.94 103 LYS A CA 1
ATOM 802 C C . LYS A 1 103 ? -0.214 -14.671 3.608 1.00 91.94 103 LYS A C 1
ATOM 804 O O . LYS A 1 103 ? 0.975 -14.753 3.893 1.00 91.94 103 LYS A O 1
ATOM 809 N N . LEU A 1 104 ? -0.726 -13.724 2.835 1.00 93.69 104 LEU A N 1
ATOM 810 C CA . LEU A 1 104 ? 0.049 -12.671 2.195 1.00 93.69 104 LEU A CA 1
ATOM 811 C C . LEU A 1 104 ? -0.169 -11.367 2.946 1.00 93.69 104 LEU A C 1
ATOM 813 O O . LEU A 1 104 ? -1.305 -11.022 3.291 1.00 93.69 104 LEU A O 1
ATOM 817 N N . VAL A 1 105 ? 0.914 -10.653 3.224 1.00 94.38 105 VAL A N 1
ATOM 818 C CA . VAL A 1 105 ? 0.867 -9.384 3.946 1.00 94.38 105 VAL A CA 1
ATOM 819 C C . VAL A 1 105 ? 2.031 -8.505 3.515 1.00 94.38 105 VAL A C 1
ATOM 821 O O . VAL A 1 105 ? 3.128 -9.009 3.307 1.00 94.38 105 VAL A O 1
ATOM 824 N N . THR A 1 106 ? 1.811 -7.205 3.376 1.00 95.69 106 THR A N 1
ATOM 825 C CA . THR A 1 106 ? 2.905 -6.240 3.195 1.00 95.69 106 THR A CA 1
ATOM 826 C C . THR A 1 106 ? 3.347 -5.683 4.542 1.00 95.69 106 THR A C 1
ATOM 828 O O . THR A 1 106 ? 2.616 -5.765 5.533 1.00 95.69 106 THR A O 1
ATOM 831 N N . TYR A 1 107 ? 4.507 -5.033 4.579 1.00 93.62 107 TYR A N 1
ATOM 832 C CA . TYR A 1 107 ? 4.814 -4.128 5.683 1.00 93.62 107 TYR A CA 1
ATOM 833 C C . TYR A 1 107 ? 3.779 -3.000 5.763 1.00 93.62 107 TYR A C 1
ATOM 835 O O . TYR A 1 107 ? 3.130 -2.645 4.770 1.00 93.62 107 TYR A O 1
ATOM 843 N N . THR A 1 108 ? 3.609 -2.459 6.965 1.00 95.31 108 THR A N 1
ATOM 844 C CA . THR A 1 108 ? 2.764 -1.290 7.196 1.00 95.31 108 THR A CA 1
ATOM 845 C C . THR A 1 108 ? 3.418 -0.039 6.625 1.00 95.31 108 THR A C 1
ATOM 847 O O . THR A 1 108 ? 4.616 0.159 6.809 1.00 95.31 108 THR A O 1
ATOM 850 N N . PHE A 1 109 ? 2.630 0.830 5.998 1.00 96.75 109 PHE A N 1
ATOM 851 C CA . PHE A 1 109 ? 3.084 2.117 5.480 1.00 96.75 109 PHE A CA 1
ATOM 852 C C . PHE A 1 109 ? 2.166 3.256 5.958 1.00 96.75 109 PHE A C 1
ATOM 854 O O . PHE A 1 109 ? 0.954 3.039 6.075 1.00 96.75 109 PHE A O 1
ATOM 861 N N . PRO A 1 110 ? 2.688 4.461 6.266 1.00 96.06 110 PRO A N 1
ATOM 862 C CA . PRO A 1 110 ? 1.855 5.567 6.729 1.00 96.06 110 PRO A CA 1
ATOM 863 C C . PRO A 1 110 ? 0.918 6.066 5.622 1.00 96.06 110 PRO A C 1
ATOM 865 O O . PRO A 1 110 ? 1.358 6.435 4.532 1.00 96.06 110 PRO A O 1
ATOM 868 N N . ILE A 1 111 ? -0.381 6.151 5.920 1.00 96.12 111 ILE A N 1
ATOM 869 C CA . ILE A 1 111 ? -1.397 6.656 4.982 1.00 96.12 111 ILE A CA 1
ATOM 870 C C . ILE A 1 111 ? -1.125 8.120 4.624 1.00 96.12 111 ILE A C 1
ATOM 872 O O . ILE A 1 111 ? -1.175 8.484 3.451 1.00 96.12 111 ILE A O 1
ATOM 876 N N . GLY A 1 112 ? -0.809 8.946 5.629 1.00 95.44 112 GLY A N 1
ATOM 877 C CA . GLY A 1 112 ? -0.470 10.358 5.423 1.00 95.44 112 GLY A CA 1
ATOM 878 C C . GLY A 1 112 ? 0.694 10.516 4.449 1.00 95.44 112 GLY A C 1
ATOM 879 O O . GLY A 1 112 ? 0.569 11.239 3.466 1.00 95.44 112 GLY A O 1
ATOM 880 N N . ARG A 1 113 ? 1.759 9.724 4.636 1.00 96.50 113 ARG A N 1
ATOM 881 C CA . ARG A 1 113 ? 2.930 9.761 3.757 1.00 96.50 113 ARG A CA 1
ATOM 882 C C . ARG A 1 113 ? 2.605 9.351 2.322 1.00 96.50 113 ARG A C 1
ATOM 884 O O . ARG A 1 113 ? 3.077 9.995 1.394 1.00 96.50 113 ARG A O 1
ATOM 891 N N . LEU A 1 114 ? 1.789 8.314 2.118 1.00 96.62 114 LEU A N 1
ATOM 892 C CA . LEU A 1 114 ? 1.370 7.911 0.768 1.00 96.62 114 LEU A CA 1
ATOM 893 C C . LEU A 1 114 ? 0.604 9.039 0.056 1.00 96.62 114 LEU A C 1
ATOM 895 O O . LEU A 1 114 ? 0.810 9.300 -1.128 1.00 96.62 114 LEU A O 1
ATOM 899 N N . ILE A 1 115 ? -0.272 9.723 0.789 1.00 96.25 115 ILE A N 1
ATOM 900 C CA . ILE A 1 115 ? -1.073 10.835 0.274 1.00 96.25 115 ILE A CA 1
ATOM 901 C C . ILE A 1 115 ? -0.210 12.066 -0.040 1.00 96.25 115 ILE A C 1
ATOM 903 O O . ILE A 1 115 ? -0.429 12.719 -1.063 1.00 96.25 115 ILE A O 1
ATOM 907 N N . GLU A 1 116 ? 0.751 12.390 0.823 1.00 96.19 116 GLU A N 1
ATOM 908 C CA . GLU A 1 116 ? 1.744 13.444 0.585 1.00 96.19 116 GLU A CA 1
ATOM 909 C C . GLU A 1 116 ? 2.540 13.151 -0.687 1.00 96.19 116 GLU A C 1
ATOM 911 O O . GLU A 1 116 ? 2.569 13.980 -1.592 1.00 96.19 116 GLU A O 1
ATOM 916 N N . LEU A 1 117 ? 3.072 11.931 -0.825 1.00 95.81 117 LEU A N 1
ATOM 917 C CA . LEU A 1 117 ? 3.797 11.500 -2.022 1.00 95.81 117 LEU A CA 1
ATOM 918 C C . LEU A 1 117 ? 2.944 11.647 -3.288 1.00 95.81 117 LEU A C 1
ATOM 920 O O . LEU A 1 117 ? 3.403 12.211 -4.276 1.00 95.81 117 LEU A O 1
ATOM 924 N N . HIS A 1 118 ? 1.673 11.238 -3.264 1.00 94.88 118 HIS A N 1
ATOM 925 C CA . HIS A 1 118 ? 0.744 11.442 -4.389 1.00 94.88 118 HIS A CA 1
ATOM 926 C C . HIS A 1 118 ? 0.503 12.928 -4.725 1.00 94.88 118 HIS A C 1
ATOM 928 O O . HIS A 1 118 ? 0.171 13.291 -5.864 1.00 94.88 118 HIS A O 1
ATOM 934 N N . SER A 1 119 ? 0.672 13.805 -3.739 1.00 93.19 119 SER A N 1
ATOM 935 C CA . SER A 1 119 ? 0.495 15.250 -3.881 1.00 93.19 119 SER A CA 1
ATOM 936 C C . SER A 1 119 ? 1.755 15.945 -4.411 1.00 93.19 119 SER A C 1
ATOM 938 O O . SER A 1 119 ? 1.633 16.870 -5.216 1.00 93.19 119 SER A O 1
ATOM 940 N N . GLU A 1 120 ? 2.936 15.486 -4.005 1.00 94.00 120 GLU A N 1
ATOM 941 C CA . GLU A 1 120 ? 4.226 16.142 -4.255 1.00 94.00 120 GLU A CA 1
ATOM 942 C C . GLU A 1 120 ? 4.984 15.564 -5.452 1.00 94.00 120 GLU A C 1
ATOM 944 O O . GLU A 1 120 ? 5.663 16.296 -6.171 1.00 94.00 120 GLU A O 1
ATOM 949 N N . ARG A 1 121 ? 4.880 14.251 -5.681 1.00 94.19 121 ARG A N 1
ATOM 950 C CA . ARG A 1 121 ? 5.651 13.566 -6.718 1.00 94.19 121 ARG A CA 1
ATOM 951 C C . ARG A 1 121 ? 5.096 13.819 -8.125 1.00 94.19 121 ARG A C 1
ATOM 953 O O . ARG A 1 121 ? 3.888 14.049 -8.273 1.00 94.19 121 ARG A O 1
ATOM 960 N N . PRO A 1 122 ? 5.929 13.710 -9.176 1.00 91.75 122 PRO A N 1
ATOM 961 C CA . PRO A 1 122 ? 5.476 13.729 -10.562 1.00 91.75 122 PRO A CA 1
ATOM 962 C C . PRO A 1 122 ? 4.280 12.803 -10.817 1.00 91.75 122 PRO A C 1
ATOM 964 O O . PRO A 1 122 ? 4.113 11.746 -10.199 1.00 91.75 122 PRO A O 1
ATOM 967 N N . ALA A 1 123 ? 3.399 13.230 -11.717 1.00 89.56 123 ALA A N 1
ATOM 968 C CA . ALA A 1 123 ? 2.275 12.407 -12.134 1.00 89.56 123 ALA A CA 1
ATOM 969 C C . ALA A 1 123 ? 2.766 11.181 -12.918 1.00 89.56 123 ALA A C 1
ATOM 971 O O . ALA A 1 123 ? 3.707 11.289 -13.698 1.00 89.56 123 ALA A O 1
ATOM 972 N N . GLY A 1 124 ? 2.127 10.028 -12.707 1.00 89.88 124 GLY A N 1
ATOM 973 C CA . GLY A 1 124 ? 2.521 8.765 -13.339 1.00 89.88 124 GLY A CA 1
ATOM 974 C C . GLY A 1 124 ? 3.768 8.095 -12.749 1.00 89.88 124 GLY A C 1
ATOM 975 O O . GLY A 1 124 ? 4.108 6.997 -13.176 1.00 89.88 124 GLY A O 1
ATOM 976 N N . GLU A 1 125 ? 4.440 8.697 -11.758 1.00 93.75 125 GLU A N 1
ATOM 977 C CA . GLU A 1 125 ? 5.546 8.023 -11.068 1.00 93.75 125 GLU A CA 1
ATOM 978 C C . GLU A 1 125 ? 5.050 6.747 -10.362 1.00 93.75 125 GLU A C 1
ATOM 980 O O . GLU A 1 125 ? 4.007 6.754 -9.703 1.00 93.75 125 GLU A O 1
ATOM 985 N N . THR A 1 126 ? 5.820 5.660 -10.483 1.00 95.44 126 THR A N 1
ATOM 986 C CA . THR A 1 126 ? 5.577 4.419 -9.737 1.00 95.44 126 THR A CA 1
ATOM 987 C C . THR A 1 126 ? 6.197 4.516 -8.351 1.00 95.44 126 THR A C 1
ATOM 989 O O . THR A 1 126 ? 7.381 4.808 -8.222 1.00 95.44 126 THR A O 1
ATOM 992 N N . PHE A 1 127 ? 5.416 4.258 -7.309 1.00 96.81 127 PHE A N 1
ATOM 993 C CA . PHE A 1 127 ? 5.851 4.275 -5.920 1.00 96.81 127 PHE A CA 1
ATOM 994 C C . PHE A 1 127 ? 6.260 2.883 -5.470 1.00 96.81 127 PHE A C 1
ATOM 996 O O . PHE A 1 127 ? 5.418 1.997 -5.339 1.00 96.81 127 PHE A O 1
ATOM 1003 N N . TYR A 1 128 ? 7.541 2.712 -5.173 1.00 96.44 128 TYR A N 1
ATOM 1004 C CA . TYR A 1 128 ? 8.074 1.472 -4.638 1.00 96.44 128 TYR A CA 1
ATOM 1005 C C . TYR A 1 128 ? 8.152 1.561 -3.112 1.00 96.44 128 TYR A C 1
ATOM 1007 O O . TYR A 1 128 ? 8.654 2.536 -2.546 1.00 96.44 128 TYR A O 1
ATOM 1015 N N . ILE A 1 129 ? 7.607 0.554 -2.430 1.00 96.06 129 ILE A N 1
ATOM 1016 C CA . ILE A 1 129 ? 7.575 0.477 -0.970 1.00 96.06 129 ILE A CA 1
ATOM 1017 C C . ILE A 1 129 ? 8.092 -0.891 -0.531 1.00 96.06 129 ILE A C 1
ATOM 1019 O O . ILE A 1 129 ? 7.476 -1.926 -0.799 1.00 96.06 129 ILE A O 1
ATOM 1023 N N . ARG A 1 130 ? 9.202 -0.889 0.204 1.00 93.00 130 ARG A N 1
ATOM 1024 C CA . ARG A 1 130 ? 9.880 -2.089 0.701 1.00 93.00 1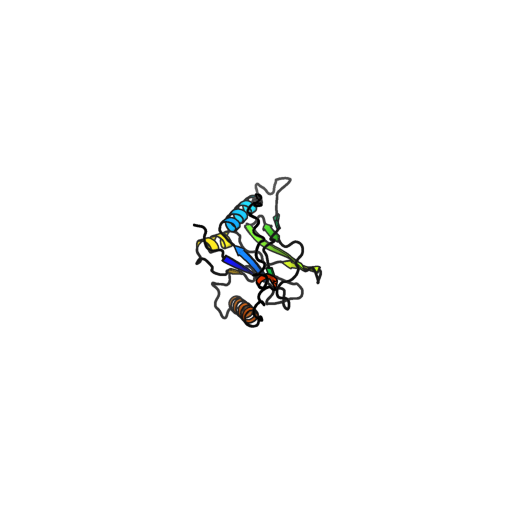30 ARG A CA 1
ATOM 1025 C C . ARG A 1 130 ? 10.182 -1.931 2.179 1.00 93.00 130 ARG A C 1
ATOM 1027 O O . ARG A 1 130 ? 10.584 -0.852 2.595 1.00 93.00 130 ARG A O 1
ATOM 1034 N N . ASP A 1 131 ? 9.977 -2.982 2.969 1.00 91.00 131 ASP A N 1
ATOM 1035 C CA . ASP A 1 131 ? 10.264 -2.961 4.410 1.00 91.00 131 ASP A CA 1
ATOM 1036 C C . ASP A 1 131 ? 9.578 -1.784 5.155 1.00 91.00 131 ASP A C 1
ATOM 1038 O O . ASP A 1 131 ? 10.055 -1.302 6.178 1.00 91.00 131 ASP A O 1
ATOM 1042 N N . GLY A 1 132 ? 8.438 -1.303 4.633 1.00 90.62 132 GLY A N 1
ATOM 1043 C CA . GLY A 1 132 ? 7.692 -0.160 5.179 1.00 90.62 132 GLY A CA 1
ATOM 1044 C C . GLY A 1 132 ? 8.280 1.215 4.837 1.00 90.62 132 GLY A C 1
ATOM 1045 O O . GLY A 1 132 ? 7.835 2.220 5.389 1.00 90.62 132 GLY A O 1
ATOM 1046 N N . VAL A 1 133 ? 9.247 1.277 3.921 1.00 91.94 133 VAL A N 1
ATOM 1047 C CA . VAL A 1 133 ? 9.956 2.490 3.500 1.00 91.94 133 VAL A CA 1
ATOM 1048 C C . VAL A 1 133 ? 9.682 2.770 2.027 1.00 91.94 133 VAL A C 1
ATOM 1050 O O . VAL A 1 133 ? 9.597 1.853 1.213 1.00 91.94 133 VAL A O 1
ATOM 1053 N N . PHE A 1 134 ? 9.531 4.047 1.685 1.00 95.19 134 PHE A N 1
ATOM 1054 C CA . PHE A 1 134 ? 9.404 4.494 0.303 1.00 95.19 134 PHE A CA 1
ATOM 1055 C C . PHE A 1 134 ? 10.782 4.516 -0.357 1.00 95.19 134 PHE A C 1
ATOM 1057 O O . PHE A 1 134 ? 11.667 5.246 0.077 1.00 95.19 134 PHE A O 1
ATOM 1064 N N . THR A 1 135 ? 10.976 3.691 -1.380 1.00 94.62 135 THR A N 1
ATOM 1065 C CA . THR A 1 135 ? 12.317 3.346 -1.861 1.00 94.62 135 THR A CA 1
ATOM 1066 C C . THR A 1 135 ? 12.808 4.210 -3.009 1.00 94.62 135 THR A C 1
ATOM 1068 O O . THR A 1 135 ? 13.986 4.141 -3.334 1.00 94.62 135 THR A O 1
ATOM 1071 N N . ASN A 1 136 ? 11.951 5.012 -3.644 1.00 93.81 136 ASN A N 1
ATOM 1072 C CA . ASN A 1 136 ? 12.362 5.859 -4.770 1.00 93.81 136 ASN A CA 1
ATOM 1073 C C . ASN A 1 136 ? 13.428 6.897 -4.375 1.00 93.81 136 ASN A C 1
ATOM 1075 O O . ASN A 1 136 ? 14.140 7.389 -5.243 1.00 93.81 136 ASN A O 1
ATOM 1079 N N . ASP A 1 137 ? 13.510 7.241 -3.086 1.00 92.31 137 ASP A N 1
ATOM 1080 C CA . ASP A 1 137 ? 14.499 8.177 -2.535 1.00 92.31 137 ASP A CA 1
ATOM 1081 C C . ASP A 1 137 ? 15.783 7.475 -2.053 1.00 92.31 137 ASP A C 1
ATOM 1083 O O . ASP A 1 137 ? 16.755 8.133 -1.681 1.00 92.31 137 ASP A O 1
ATOM 1087 N N . GLU A 1 138 ? 15.806 6.140 -2.043 1.00 91.94 138 GLU A N 1
ATOM 1088 C CA . GLU A 1 138 ? 16.946 5.369 -1.558 1.00 91.94 138 GLU A CA 1
ATOM 1089 C C . GLU A 1 138 ? 18.046 5.264 -2.628 1.00 91.94 138 GLU A C 1
ATOM 1091 O O . GLU A 1 138 ? 17.751 5.128 -3.820 1.00 91.94 138 GLU A O 1
ATOM 1096 N N . PRO A 1 139 ? 19.336 5.238 -2.238 1.00 90.31 139 PRO A N 1
ATOM 1097 C CA . PRO A 1 139 ? 20.428 5.011 -3.180 1.00 90.31 139 PRO A CA 1
ATOM 1098 C C . PRO A 1 139 ? 20.232 3.715 -3.976 1.00 90.31 139 PRO A C 1
ATOM 1100 O O . PRO A 1 139 ? 19.844 2.690 -3.412 1.00 90.31 139 PRO A O 1
ATOM 1103 N N . ALA A 1 140 ? 20.579 3.715 -5.266 1.00 88.31 140 ALA A N 1
ATOM 1104 C CA . ALA A 1 140 ? 20.420 2.543 -6.139 1.00 88.31 140 ALA A CA 1
ATOM 1105 C C . ALA A 1 140 ? 21.175 1.298 -5.626 1.00 88.31 140 ALA A C 1
ATOM 1107 O O . ALA A 1 140 ? 20.727 0.166 -5.786 1.00 88.31 140 ALA A O 1
ATOM 1108 N N . ASN A 1 141 ? 22.309 1.505 -4.950 1.00 88.12 141 ASN A N 1
ATOM 1109 C CA . ASN A 1 141 ? 23.112 0.448 -4.337 1.00 88.12 141 ASN A CA 1
ATOM 1110 C C . ASN A 1 141 ? 22.647 0.056 -2.920 1.00 88.12 141 ASN A C 1
ATOM 1112 O O . ASN A 1 141 ? 23.299 -0.770 -2.277 1.00 88.12 141 ASN A O 1
ATOM 1116 N N . SER A 1 142 ? 21.557 0.622 -2.403 1.00 87.25 142 SER A N 1
ATOM 1117 C CA . SER A 1 142 ? 20.948 0.171 -1.151 1.00 87.25 142 SER A CA 1
ATOM 1118 C C . SER A 1 142 ? 20.240 -1.175 -1.355 1.00 87.25 142 SER A C 1
ATOM 1120 O O . SER A 1 142 ? 20.063 -1.654 -2.478 1.00 87.25 142 SER A O 1
ATOM 1122 N N . ALA A 1 143 ? 19.819 -1.826 -0.268 1.00 84.19 143 ALA A N 1
ATOM 1123 C CA . ALA A 1 143 ? 18.986 -3.023 -0.387 1.00 84.19 143 ALA A CA 1
ATOM 1124 C C . ALA A 1 143 ? 17.674 -2.711 -1.131 1.00 84.19 143 ALA A C 1
ATOM 1126 O O . ALA A 1 143 ? 17.254 -3.482 -1.993 1.00 84.19 143 ALA A O 1
ATOM 1127 N N . ALA A 1 144 ? 17.062 -1.568 -0.830 1.00 83.38 144 ALA A N 1
ATOM 1128 C CA . ALA A 1 144 ? 15.839 -1.095 -1.457 1.00 83.38 144 ALA A CA 1
ATOM 1129 C C . ALA A 1 144 ? 16.023 -0.795 -2.953 1.00 83.38 144 ALA A C 1
ATOM 1131 O O . ALA A 1 144 ? 15.243 -1.287 -3.764 1.00 83.38 144 ALA A O 1
ATOM 1132 N N . GLY A 1 145 ? 17.101 -0.102 -3.328 1.00 84.62 145 GLY A N 1
ATOM 1133 C CA . GLY A 1 145 ? 17.423 0.191 -4.727 1.00 84.62 145 GLY A CA 1
ATOM 1134 C C . GLY A 1 145 ? 17.671 -1.076 -5.550 1.00 84.62 145 GLY A C 1
ATOM 1135 O O . GLY A 1 145 ? 17.083 -1.251 -6.614 1.00 84.62 145 GLY A O 1
ATOM 1136 N N . ARG A 1 146 ? 18.442 -2.029 -5.007 1.00 88.44 146 ARG A N 1
ATOM 1137 C CA . ARG A 1 146 ? 18.650 -3.341 -5.648 1.00 88.44 146 ARG A CA 1
ATOM 1138 C C . ARG A 1 146 ? 17.361 -4.142 -5.810 1.00 88.44 146 ARG A C 1
ATOM 1140 O O . ARG A 1 146 ? 17.241 -4.915 -6.752 1.00 88.44 146 ARG A O 1
ATOM 1147 N N . TRP A 1 147 ? 16.410 -3.986 -4.893 1.00 89.50 147 TRP A N 1
ATOM 1148 C CA . TRP A 1 147 ? 15.111 -4.639 -5.023 1.00 89.50 147 TRP A CA 1
ATOM 1149 C C . TRP A 1 147 ? 14.309 -4.061 -6.179 1.00 89.50 147 TRP A C 1
ATOM 1151 O O . TRP A 1 147 ? 13.834 -4.835 -7.001 1.00 89.50 147 TRP A O 1
ATOM 1161 N N . VAL A 1 148 ? 14.236 -2.733 -6.295 1.00 88.12 148 VAL A N 1
ATOM 1162 C CA . VAL A 1 148 ? 13.586 -2.084 -7.443 1.00 88.12 148 VAL A CA 1
ATOM 1163 C C . VAL A 1 148 ? 14.218 -2.557 -8.756 1.00 88.12 148 VAL A C 1
ATOM 1165 O O . VAL A 1 148 ? 13.493 -2.978 -9.650 1.00 88.12 148 VAL A O 1
ATOM 1168 N N . ALA A 1 149 ? 15.554 -2.605 -8.833 1.00 86.31 149 ALA A N 1
ATOM 1169 C CA . ALA A 1 149 ? 16.255 -3.140 -10.003 1.00 86.31 149 ALA A CA 1
ATOM 1170 C C . ALA A 1 149 ? 15.853 -4.595 -10.315 1.00 86.31 149 ALA A C 1
ATOM 1172 O O . ALA A 1 149 ? 15.516 -4.907 -11.451 1.00 86.31 149 ALA A O 1
ATOM 1173 N N . SER A 1 150 ? 15.778 -5.469 -9.301 1.00 85.25 150 SER A N 1
ATOM 1174 C CA . SER A 1 150 ? 15.350 -6.864 -9.497 1.00 85.25 150 SER A CA 1
ATOM 1175 C C . SER A 1 150 ? 13.900 -7.007 -9.977 1.00 85.25 150 SER A C 1
ATOM 1177 O O . SER A 1 150 ? 13.563 -7.991 -10.633 1.00 85.25 150 SER A O 1
ATOM 1179 N N . LEU A 1 151 ? 13.029 -6.042 -9.654 1.00 86.50 151 LEU A N 1
ATOM 1180 C CA . LEU A 1 151 ? 11.659 -6.027 -10.166 1.00 86.50 151 LEU A CA 1
ATOM 1181 C C . LEU A 1 151 ? 11.637 -5.659 -11.652 1.00 86.50 151 LEU A C 1
ATOM 1183 O O . LEU A 1 151 ? 10.897 -6.285 -12.405 1.00 86.50 151 LEU A O 1
ATOM 1187 N N . HIS A 1 152 ? 12.470 -4.700 -12.071 1.00 84.88 152 HIS A N 1
ATOM 1188 C CA . HIS A 1 152 ? 12.599 -4.295 -13.477 1.00 84.88 152 HIS A CA 1
ATOM 1189 C C . HIS A 1 152 ? 13.184 -5.418 -14.330 1.00 84.88 152 HIS A C 1
ATOM 1191 O O . HIS A 1 152 ? 12.621 -5.747 -15.366 1.00 84.88 152 HIS A O 1
ATOM 1197 N N . GLU A 1 153 ? 14.233 -6.091 -13.856 1.00 81.94 153 GLU A N 1
ATOM 1198 C CA . GLU A 1 153 ? 14.803 -7.263 -14.541 1.00 81.94 153 GLU A CA 1
ATOM 1199 C C . GLU A 1 153 ? 13.758 -8.385 -14.729 1.00 81.94 153 GLU A C 1
ATOM 1201 O O . GLU A 1 153 ? 13.700 -9.048 -15.769 1.00 81.94 153 GLU A O 1
ATOM 1206 N N . MET A 1 154 ? 12.884 -8.594 -13.738 1.00 75.12 154 MET A N 1
ATOM 1207 C CA . MET A 1 154 ? 11.789 -9.565 -13.835 1.00 75.12 154 MET A CA 1
ATOM 1208 C C . MET A 1 154 ? 10.704 -9.132 -14.837 1.00 75.12 154 MET A C 1
ATOM 1210 O O . MET A 1 154 ? 10.035 -9.976 -15.434 1.00 75.12 154 MET A O 1
ATOM 1214 N N . GLU A 1 155 ? 10.496 -7.830 -15.009 1.00 72.81 155 GLU A N 1
ATOM 1215 C CA . GLU A 1 155 ? 9.567 -7.288 -15.997 1.00 72.81 155 GLU A CA 1
ATOM 1216 C C . GLU A 1 155 ? 10.132 -7.391 -17.421 1.00 72.81 155 GLU A C 1
ATOM 1218 O O . GLU A 1 155 ? 9.427 -7.850 -18.315 1.00 72.81 155 GLU A O 1
ATOM 1223 N N . GLU A 1 156 ? 11.415 -7.079 -17.622 1.00 70.44 156 GLU A N 1
ATOM 1224 C CA . GLU A 1 156 ? 12.101 -7.167 -18.922 1.00 70.44 156 GLU A CA 1
ATOM 1225 C C . GLU A 1 156 ? 12.237 -8.602 -19.447 1.00 70.44 156 GLU A C 1
ATOM 1227 O O . GLU A 1 156 ? 12.209 -8.841 -20.653 1.00 70.44 156 GLU A O 1
ATOM 1232 N N . THR A 1 157 ? 12.366 -9.581 -18.551 1.00 67.31 157 THR A N 1
ATOM 1233 C CA . THR A 1 157 ? 12.436 -11.006 -18.917 1.00 67.31 157 THR A CA 1
ATOM 1234 C C . THR A 1 157 ? 11.069 -11.612 -19.246 1.00 67.31 157 THR A C 1
ATOM 1236 O O . THR A 1 157 ? 10.987 -12.785 -19.628 1.00 67.31 157 THR A O 1
ATOM 1239 N N . ARG A 1 158 ? 9.984 -10.837 -19.125 1.00 63.84 158 ARG A N 1
ATOM 1240 C CA . ARG A 1 158 ? 8.633 -11.293 -19.445 1.00 63.84 158 ARG A CA 1
ATOM 1241 C C . ARG A 1 158 ? 8.435 -11.326 -20.967 1.00 63.84 158 ARG A C 1
ATOM 1243 O O . ARG A 1 158 ? 8.694 -10.326 -21.636 1.00 63.84 158 ARG A O 1
ATOM 1250 N N . PRO A 1 159 ? 7.927 -12.433 -21.542 1.00 61.97 159 PRO A N 1
ATOM 1251 C CA . PRO A 1 159 ? 7.461 -12.409 -22.921 1.00 61.97 159 PRO A CA 1
ATOM 1252 C C . PRO A 1 159 ? 6.334 -11.370 -23.052 1.00 61.97 159 PRO A C 1
ATOM 1254 O O . PRO A 1 159 ? 5.518 -11.258 -22.133 1.00 61.97 159 PRO A O 1
ATOM 1257 N N . PRO A 1 160 ? 6.273 -10.606 -24.156 1.00 57.97 160 PRO A N 1
ATOM 1258 C CA . PRO A 1 160 ? 5.224 -9.613 -24.349 1.00 57.97 160 PRO A CA 1
ATOM 1259 C C . PRO A 1 160 ? 3.854 -10.272 -24.174 1.00 57.97 160 PRO A C 1
ATOM 1261 O O . PRO A 1 160 ? 3.636 -11.383 -24.670 1.00 57.97 160 PRO A O 1
ATOM 1264 N N . GLU A 1 161 ? 2.951 -9.604 -23.448 1.00 54.31 161 GLU A N 1
ATOM 1265 C CA . GLU A 1 161 ? 1.572 -10.069 -23.320 1.00 54.31 161 GLU A CA 1
ATOM 1266 C C . GLU A 1 161 ? 1.020 -10.270 -24.731 1.00 54.31 161 GLU A C 1
ATOM 1268 O O . GLU A 1 161 ? 1.002 -9.350 -25.552 1.00 54.31 161 GLU A O 1
ATOM 1273 N N . SER A 1 162 ? 0.679 -11.520 -25.051 1.00 49.06 162 SER A N 1
ATOM 1274 C CA . SER A 1 162 ? 0.129 -11.850 -26.359 1.00 49.06 162 SER A CA 1
ATOM 1275 C C . SER A 1 162 ? -1.172 -11.065 -26.513 1.00 49.06 162 SER A C 1
ATOM 1277 O O . SER A 1 162 ? -1.971 -11.074 -25.571 1.00 49.06 162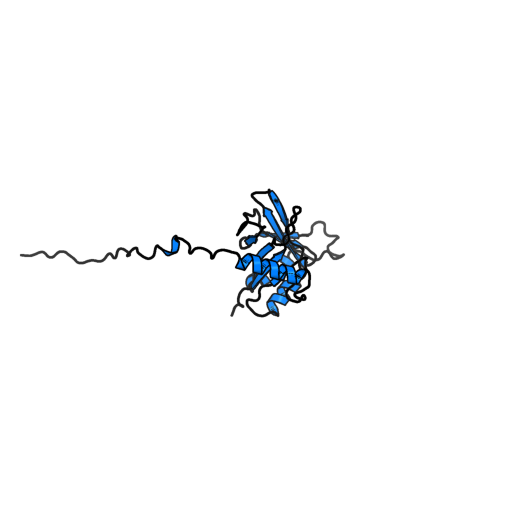 SER A O 1
ATOM 1279 N N . PRO A 1 163 ? -1.393 -10.361 -27.639 1.00 47.81 163 PRO A N 1
ATOM 1280 C CA . PRO A 1 163 ? -2.646 -9.657 -27.848 1.00 47.81 163 PRO A CA 1
ATOM 1281 C C . PRO A 1 163 ? -3.785 -10.660 -27.670 1.00 47.81 163 PRO A C 1
ATOM 1283 O O . PRO A 1 163 ? -3.766 -11.744 -28.251 1.00 47.81 163 PRO A O 1
ATOM 1286 N N . SER A 1 164 ? -4.718 -10.313 -26.786 1.00 48.00 164 SER A N 1
ATOM 1287 C CA . SER A 1 164 ? -5.912 -11.101 -26.499 1.00 48.00 164 SER A CA 1
ATOM 1288 C C . SER A 1 164 ? -6.579 -11.529 -27.808 1.00 48.00 164 SER A C 1
ATOM 1290 O O . SER A 1 164 ? -6.841 -10.684 -28.664 1.00 48.00 164 SER A O 1
ATOM 1292 N N . ASP A 1 165 ? -6.917 -12.817 -27.943 1.00 53.81 165 ASP A N 1
ATOM 1293 C CA . ASP A 1 165 ? -7.628 -13.382 -29.107 1.00 53.81 1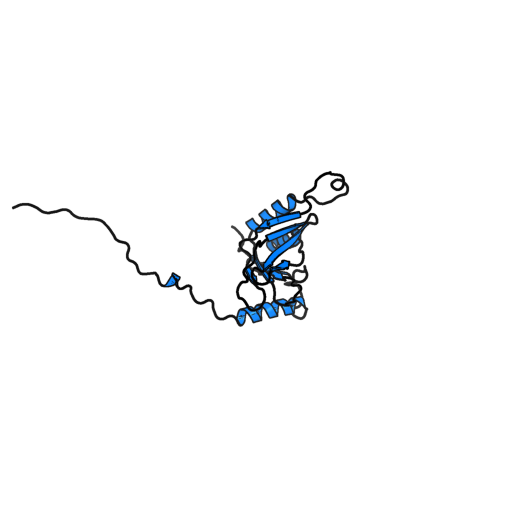65 ASP A CA 1
ATOM 1294 C C . ASP A 1 165 ? -8.947 -12.648 -29.430 1.00 53.81 165 ASP A C 1
ATOM 1296 O O . ASP A 1 165 ? -9.499 -12.783 -30.524 1.00 53.81 165 ASP A O 1
ATOM 1300 N N . PHE A 1 166 ? -9.447 -11.827 -28.501 1.00 52.84 166 PHE A N 1
ATOM 1301 C CA . PHE A 1 166 ? -10.629 -10.994 -28.689 1.00 52.84 166 PHE A CA 1
ATOM 1302 C C . PHE A 1 166 ? -10.435 -9.851 -29.706 1.00 52.84 166 PHE A C 1
ATOM 1304 O O . PHE A 1 166 ? -11.420 -9.396 -30.287 1.00 52.84 166 PHE A O 1
ATOM 1311 N N . ASP A 1 167 ? -9.196 -9.431 -29.989 1.00 50.28 167 ASP A N 1
ATOM 1312 C CA . ASP A 1 167 ? -8.899 -8.369 -30.970 1.00 50.28 167 ASP A CA 1
ATOM 1313 C C . ASP A 1 167 ? -8.973 -8.841 -32.436 1.00 50.28 167 ASP A C 1
ATOM 1315 O O . ASP A 1 167 ? -8.860 -8.042 -33.365 1.00 50.28 167 ASP A O 1
ATOM 1319 N N . THR A 1 168 ? -9.230 -10.132 -32.679 1.00 53.72 168 THR A N 1
ATOM 1320 C CA . THR A 1 168 ? -9.401 -10.678 -34.039 1.00 53.72 168 THR A CA 1
ATOM 1321 C C . THR A 1 168 ? -10.855 -10.692 -34.530 1.00 53.72 168 THR A C 1
ATOM 1323 O O . THR A 1 168 ? -11.112 -11.033 -35.683 1.00 53.72 168 THR A O 1
ATOM 1326 N N . LEU A 1 169 ? -11.822 -10.264 -33.706 1.00 49.16 169 LEU A N 1
ATOM 1327 C CA . LEU A 1 169 ? -13.250 -10.238 -34.063 1.00 49.16 169 LEU A CA 1
ATOM 1328 C C . LEU A 1 169 ? -13.736 -8.899 -34.655 1.00 49.16 169 LEU A C 1
ATOM 1330 O O . LEU A 1 169 ? -14.929 -8.593 -34.606 1.00 49.16 169 LEU A O 1
ATOM 1334 N N . GLN A 1 170 ? -12.861 -8.108 -35.284 1.00 50.38 170 GLN A N 1
ATOM 1335 C CA . GLN A 1 170 ? -13.312 -7.040 -36.186 1.00 50.38 170 GLN A CA 1
ATOM 1336 C C . GLN A 1 170 ? -13.651 -7.614 -37.565 1.00 50.38 170 GLN A C 1
ATOM 1338 O O . GLN A 1 170 ? -12.819 -7.652 -38.467 1.00 50.38 170 GLN A O 1
ATOM 1343 N N . GLY A 1 171 ? -14.896 -8.063 -37.736 1.00 47.75 171 GLY A N 1
ATOM 1344 C CA . GLY A 1 171 ? -15.346 -8.535 -39.045 1.00 47.75 171 GLY A CA 1
ATOM 1345 C C . GLY A 1 171 ? -16.723 -9.182 -39.109 1.00 47.75 171 GLY A C 1
ATOM 1346 O O . GLY A 1 171 ? -16.898 -10.114 -39.884 1.00 47.75 171 GLY A O 1
ATOM 1347 N N . VAL A 1 172 ? -17.710 -8.725 -38.333 1.00 41.31 172 VAL A N 1
ATOM 1348 C CA . VAL A 1 172 ? -19.114 -9.092 -38.589 1.00 41.31 172 VAL A CA 1
ATOM 1349 C C . VAL A 1 172 ? -19.857 -7.843 -39.058 1.00 41.31 172 VAL A C 1
ATOM 1351 O O . VAL A 1 172 ? -20.094 -6.947 -38.245 1.00 41.31 172 VAL A O 1
ATOM 1354 N N . PRO A 1 173 ? -20.234 -7.734 -40.346 1.00 39.91 173 PRO A N 1
ATOM 1355 C CA . PRO A 1 173 ? -21.118 -6.670 -40.787 1.00 39.91 173 PRO A CA 1
ATOM 1356 C C . PRO A 1 173 ? -22.477 -6.826 -40.102 1.00 39.91 173 PRO A C 1
ATOM 1358 O O . PRO A 1 173 ? -23.131 -7.867 -40.197 1.00 39.91 173 PRO A O 1
ATOM 1361 N N . LEU A 1 174 ? -22.887 -5.768 -39.405 1.00 39.62 174 LEU A N 1
ATOM 1362 C CA . LEU A 1 174 ? -24.237 -5.580 -38.889 1.00 39.62 174 LEU A CA 1
ATOM 1363 C C . LEU A 1 174 ? -25.249 -5.757 -40.030 1.00 39.62 174 LEU A C 1
ATOM 1365 O O . LEU A 1 174 ? -25.131 -5.121 -41.076 1.00 39.62 174 LEU A O 1
ATOM 1369 N N . ARG A 1 175 ? -26.261 -6.605 -39.813 1.00 43.72 175 ARG A N 1
ATOM 1370 C CA . ARG A 1 175 ? -27.481 -6.628 -40.628 1.00 43.72 175 ARG A CA 1
ATOM 1371 C C . ARG A 1 175 ? -28.087 -5.223 -40.643 1.00 43.72 175 ARG A C 1
ATOM 1373 O O . ARG A 1 175 ? -28.589 -4.769 -39.619 1.00 43.72 175 ARG A O 1
ATOM 1380 N N . THR A 1 176 ? -28.089 -4.572 -41.797 1.00 37.69 176 THR A N 1
ATOM 1381 C CA . THR A 1 176 ? -28.955 -3.424 -42.074 1.00 37.69 176 THR A CA 1
ATOM 1382 C C . THR A 1 176 ? -30.280 -3.949 -42.623 1.00 37.69 176 THR A C 1
ATOM 1384 O O . THR A 1 176 ? -30.346 -4.457 -43.739 1.00 37.69 176 THR A O 1
ATOM 1387 N N . GLU A 1 177 ? -31.339 -3.866 -41.818 1.00 42.06 177 GLU A N 1
ATOM 1388 C CA . GLU A 1 177 ? -32.706 -3.798 -42.342 1.00 42.06 177 GLU A CA 1
ATOM 1389 C C . GLU A 1 177 ? -32.967 -2.420 -42.980 1.00 42.06 177 GLU A C 1
ATOM 1391 O O . GLU A 1 177 ? -32.313 -1.446 -42.611 1.00 42.06 177 GLU A O 1
ATOM 1396 N N . GLN A 1 178 ? -33.996 -2.378 -43.847 1.00 35.50 178 GLN A N 1
ATOM 1397 C CA . GLN A 1 178 ? -34.589 -1.269 -44.634 1.00 35.50 178 GLN A CA 1
ATOM 1398 C C . GLN A 1 178 ? -34.145 -1.270 -46.111 1.00 35.50 178 GLN A C 1
ATOM 1400 O O . GLN A 1 178 ? -32.989 -1.016 -46.411 1.00 35.50 178 GLN A O 1
ATOM 1405 N N . GLY A 1 179 ? -34.973 -1.527 -47.130 1.00 36.47 179 GLY A N 1
ATOM 1406 C CA . GLY A 1 179 ? -36.428 -1.676 -47.246 1.00 36.47 179 GLY A CA 1
ATOM 1407 C C . GLY A 1 179 ? -36.901 -0.962 -48.526 1.00 36.47 179 GLY A C 1
ATOM 1408 O O . GLY A 1 179 ? -36.611 0.219 -48.676 1.00 36.47 179 GLY A O 1
ATOM 1409 N N . ALA A 1 180 ? -37.615 -1.637 -49.438 1.00 32.84 180 ALA A N 1
ATOM 1410 C CA . ALA A 1 180 ? -38.469 -0.996 -50.454 1.00 32.84 180 ALA A CA 1
ATOM 1411 C C . ALA A 1 180 ? -39.477 -1.994 -51.071 1.00 32.84 180 ALA A C 1
ATOM 1413 O O . ALA A 1 180 ? -39.163 -3.157 -51.300 1.00 32.84 180 ALA A O 1
ATOM 1414 N N . LEU A 1 181 ? -40.692 -1.484 -51.275 1.00 43.16 181 LEU A N 1
ATOM 1415 C CA . LEU A 1 181 ? -42.013 -2.096 -51.508 1.00 43.16 181 LEU A CA 1
ATOM 1416 C C . LEU A 1 181 ? -42.215 -2.856 -52.845 1.00 43.16 181 LEU A C 1
ATOM 1418 O O . LEU A 1 181 ? -41.413 -2.699 -53.765 1.00 43.16 181 LEU A O 1
ATOM 1422 N N . PRO A 1 182 ? -43.317 -3.636 -52.988 1.00 46.28 182 PRO A N 1
ATOM 1423 C CA . PRO A 1 182 ? -43.628 -4.376 -54.209 1.00 46.28 182 PRO A CA 1
ATOM 1424 C C . PRO A 1 182 ? -44.232 -3.455 -55.278 1.00 46.28 182 PRO A C 1
ATOM 1426 O O . PRO A 1 182 ? -45.092 -2.626 -54.983 1.00 46.28 182 PRO A O 1
ATOM 1429 N N . ALA A 1 183 ? -43.822 -3.640 -56.532 1.00 40.00 183 ALA A N 1
ATOM 1430 C CA . ALA A 1 183 ? -44.491 -3.051 -57.685 1.00 40.00 183 ALA A CA 1
ATOM 1431 C C . ALA A 1 183 ? -45.500 -4.058 -58.254 1.00 40.00 183 ALA A C 1
ATOM 1433 O O . ALA A 1 183 ? -45.129 -5.149 -58.685 1.00 40.00 183 ALA A O 1
ATOM 1434 N N . SER A 1 184 ? -46.774 -3.680 -58.253 1.00 41.91 184 SER A N 1
ATOM 1435 C CA . SER A 1 184 ? -47.825 -4.287 -59.066 1.00 41.91 184 SER A CA 1
ATOM 1436 C C . SER A 1 184 ? -48.314 -3.291 -60.124 1.00 41.91 184 SER A C 1
ATOM 1438 O O . SER A 1 184 ? -48.198 -2.081 -59.925 1.00 41.91 184 SER A O 1
ATOM 1440 N N . LEU A 1 185 ? -48.927 -3.860 -61.177 1.00 38.28 185 LEU A N 1
ATOM 1441 C CA . LEU A 1 185 ? -49.805 -3.282 -62.219 1.00 38.28 185 LEU A CA 1
ATOM 1442 C C . LEU A 1 185 ? -49.160 -3.061 -63.602 1.00 38.28 185 LEU A C 1
ATOM 1444 O O . LEU A 1 185 ? -48.584 -2.010 -63.872 1.00 38.28 185 LEU A O 1
ATOM 1448 N N . ASN A 1 186 ? -49.303 -4.031 -64.514 1.00 36.31 186 ASN A N 1
ATOM 1449 C CA . ASN A 1 186 ? -50.448 -4.163 -65.440 1.00 36.31 186 ASN A CA 1
ATOM 1450 C C . ASN A 1 186 ? -50.356 -5.462 -66.250 1.00 36.31 186 ASN A C 1
ATOM 1452 O O . ASN A 1 186 ? -49.233 -5.808 -66.676 1.00 36.31 186 ASN A O 1
#

Radius of gyration: 23.88 Å; chains: 1; bounding box: 74×40×94 Å

pLDDT: mean 81.66, std 17.84, range [32.84, 97.44]

Foldseek 3Di:
DWFAKAKEWFAKDFPVDDLQWTKIAIDTPVNLVVLVVLLVQQAAPDPVNVPDPDGCFKDKAADPRMFTDDPPDPGFDWARWTWMAGNVQWIKTWTAGPPVRTTIIGDIEHSVVVSVCVVPPDGHYYFYAYPRDTLPPPDCPDSSNVSVVVNVVVVVPDDPDDPPPVVVPPDDDDDDDDDDDDDDDD